Protein AF-A0A7C1E361-F1 (afdb_monomer_lite)

Structure (mmCIF, N/CA/C/O backbone):
data_AF-A0A7C1E361-F1
#
_entry.id   AF-A0A7C1E361-F1
#
loop_
_atom_site.group_PDB
_atom_site.id
_atom_site.type_symbol
_atom_site.label_atom_id
_atom_site.label_alt_id
_atom_site.label_comp_id
_atom_site.label_asym_id
_atom_site.label_entity_id
_atom_site.label_seq_id
_atom_site.pdbx_PDB_ins_code
_atom_site.Cartn_x
_atom_site.Cartn_y
_atom_site.Cartn_z
_atom_site.occupancy
_atom_site.B_iso_or_equiv
_atom_site.auth_seq_id
_atom_site.auth_comp_id
_atom_site.auth_asym_id
_atom_site.auth_atom_id
_atom_site.pdbx_PDB_model_num
ATOM 1 N N . MET A 1 1 ? -6.983 22.266 22.474 1.00 41.94 1 MET A N 1
ATOM 2 C CA . MET A 1 1 ? -7.910 23.422 22.582 1.00 41.94 1 MET A CA 1
ATOM 3 C C . MET A 1 1 ? -8.592 23.800 21.264 1.00 41.94 1 MET A C 1
ATOM 5 O O . MET A 1 1 ? -9.813 23.812 21.250 1.00 41.94 1 MET A O 1
ATOM 9 N N . LYS A 1 2 ? -7.882 24.035 20.145 1.00 38.31 2 LYS A N 1
ATOM 10 C CA . LYS A 1 2 ? -8.517 24.448 18.868 1.00 38.31 2 LYS A CA 1
ATOM 11 C C . LYS A 1 2 ? -9.562 23.457 18.306 1.00 38.31 2 LYS A C 1
ATOM 13 O O . LYS A 1 2 ? -10.585 23.897 17.800 1.00 38.31 2 LYS A O 1
ATOM 18 N N . ARG A 1 3 ? -9.365 22.141 18.468 1.00 41.81 3 ARG A N 1
ATOM 19 C CA . ARG A 1 3 ? -10.311 21.098 18.002 1.00 41.81 3 ARG A CA 1
ATOM 20 C C . ARG A 1 3 ? -11.639 21.060 18.785 1.00 41.81 3 ARG A C 1
ATOM 22 O O . ARG A 1 3 ? -12.682 20.813 18.196 1.00 41.81 3 ARG A O 1
ATOM 29 N N . ILE A 1 4 ? -11.616 21.393 20.080 1.00 49.03 4 ILE A N 1
ATOM 30 C CA . ILE A 1 4 ? -12.815 21.442 20.945 1.00 49.03 4 ILE A CA 1
ATOM 31 C C . ILE A 1 4 ? -13.697 22.646 20.584 1.00 49.03 4 ILE A C 1
ATOM 33 O O . ILE A 1 4 ? -14.920 22.547 20.578 1.00 49.03 4 ILE A O 1
ATOM 37 N N . ILE A 1 5 ? -13.070 23.769 20.222 1.00 49.16 5 ILE A N 1
ATOM 38 C CA . ILE A 1 5 ? -13.773 25.001 19.846 1.00 49.16 5 ILE A CA 1
ATOM 39 C C . ILE A 1 5 ? -14.550 24.808 18.538 1.00 49.16 5 ILE A C 1
ATOM 41 O O . ILE A 1 5 ? -15.694 25.236 18.453 1.00 49.16 5 ILE A O 1
ATOM 45 N N . VAL A 1 6 ? -13.977 24.114 17.547 1.00 58.06 6 VAL A N 1
ATOM 46 C CA . VAL A 1 6 ? -14.657 23.837 16.266 1.00 58.06 6 VAL A CA 1
ATOM 47 C C . VAL A 1 6 ? -15.827 22.864 16.450 1.00 58.06 6 VAL A C 1
ATOM 49 O O . VAL A 1 6 ? -16.907 23.119 15.922 1.00 58.06 6 VAL A O 1
ATOM 52 N N . ALA A 1 7 ? -15.661 21.811 17.259 1.00 47.41 7 ALA A N 1
ATOM 53 C CA . ALA A 1 7 ? -16.743 20.874 17.574 1.00 47.41 7 ALA A CA 1
ATOM 54 C C . ALA A 1 7 ? -17.924 21.567 18.281 1.00 47.41 7 ALA A C 1
ATOM 56 O O . ALA A 1 7 ? -19.076 21.372 17.898 1.00 47.41 7 ALA A O 1
ATOM 57 N N . MET A 1 8 ? -17.652 22.454 19.247 1.00 50.62 8 MET A N 1
ATOM 58 C CA . MET A 1 8 ? -18.701 23.243 19.909 1.00 50.62 8 MET A CA 1
ATOM 59 C C . MET A 1 8 ? -19.407 24.225 18.966 1.00 50.62 8 MET A C 1
ATOM 61 O O . MET A 1 8 ? -20.597 24.481 19.135 1.00 50.62 8 MET A O 1
ATOM 65 N N . LEU A 1 9 ? -18.705 24.759 17.963 1.00 52.28 9 LEU A N 1
ATOM 66 C CA . LEU A 1 9 ? -19.266 25.721 17.010 1.00 52.28 9 LEU A CA 1
ATOM 67 C C . LEU A 1 9 ? -20.215 25.039 16.010 1.00 52.28 9 LEU A C 1
ATOM 69 O O . LEU A 1 9 ? -21.284 25.570 15.722 1.00 52.28 9 LEU A O 1
ATOM 73 N N . ILE A 1 10 ? -19.878 23.826 15.560 1.00 58.69 10 ILE A N 1
ATOM 74 C CA . ILE A 1 10 ? -20.742 23.004 14.695 1.00 58.69 10 ILE A CA 1
ATOM 75 C C . ILE A 1 10 ? -22.001 22.556 15.456 1.00 58.69 10 ILE A C 1
ATOM 77 O O . ILE A 1 10 ? -23.111 22.692 14.941 1.00 58.69 10 ILE A O 1
ATOM 81 N N . ILE A 1 11 ? -21.849 22.117 16.712 1.00 54.06 11 ILE A N 1
ATOM 82 C CA . ILE A 1 11 ? -22.978 21.759 17.589 1.00 54.06 11 ILE A CA 1
ATOM 83 C C . ILE A 1 11 ? -23.867 22.986 17.853 1.00 54.06 11 ILE A C 1
ATOM 85 O O . ILE A 1 11 ? -25.091 22.890 17.790 1.00 54.06 11 ILE A O 1
ATOM 89 N N . GLY A 1 12 ? -23.268 24.160 18.075 1.00 53.09 12 GLY A N 1
ATOM 90 C CA . GLY A 1 12 ? -23.996 25.414 18.271 1.00 53.09 12 GLY A CA 1
ATOM 91 C C . GLY A 1 12 ? -24.853 25.819 17.068 1.00 53.09 12 GLY A C 1
ATOM 92 O O . GLY A 1 12 ? -25.990 26.244 17.250 1.00 53.09 12 GLY A O 1
ATOM 93 N N . ILE A 1 13 ? -24.356 25.637 15.841 1.00 58.44 13 ILE A N 1
ATOM 94 C CA . ILE A 1 13 ? -25.102 25.951 14.609 1.00 58.44 13 ILE A CA 1
ATOM 95 C C . ILE A 1 13 ? -26.240 24.940 14.369 1.00 58.44 13 ILE A C 1
ATOM 97 O O . ILE A 1 13 ? -27.344 25.332 13.975 1.00 58.44 13 ILE A O 1
ATOM 101 N N . ALA A 1 14 ? -26.015 23.656 14.665 1.00 51.62 14 ALA A N 1
ATOM 102 C CA . ALA A 1 14 ? -27.028 22.607 14.532 1.00 51.62 14 ALA A CA 1
ATOM 103 C C . ALA A 1 14 ? -28.196 22.766 15.529 1.00 51.62 14 ALA A C 1
ATOM 105 O O . ALA A 1 14 ? -29.342 22.463 15.200 1.00 51.62 14 ALA A O 1
ATOM 106 N N . LEU A 1 15 ? -27.931 23.297 16.728 1.00 51.28 15 LEU A N 1
ATOM 107 C CA . LEU A 1 15 ? -28.948 23.516 17.765 1.00 51.28 15 LEU A CA 1
ATOM 108 C C . LEU A 1 15 ? -29.886 24.703 17.481 1.00 51.28 15 LEU A C 1
ATOM 110 O O . LEU A 1 15 ? -30.983 24.746 18.032 1.00 51.28 15 LEU A O 1
ATOM 114 N N . ILE A 1 16 ? -29.495 25.652 16.622 1.00 57.06 16 ILE A N 1
ATOM 115 C CA . ILE A 1 16 ? -30.290 26.862 16.327 1.00 57.06 16 ILE A CA 1
ATOM 116 C C . ILE A 1 16 ? -31.350 26.613 15.234 1.00 57.06 16 ILE A C 1
ATOM 118 O O . ILE A 1 16 ? -32.310 27.372 15.120 1.00 57.06 16 ILE A O 1
ATOM 122 N N . SER A 1 17 ? -31.221 25.545 14.439 1.00 51.06 17 SER A N 1
ATOM 123 C CA . SER A 1 17 ? -31.987 25.364 13.194 1.00 51.06 17 SER A CA 1
ATOM 124 C C . SER A 1 17 ? -33.119 24.323 13.240 1.00 51.06 17 SER A C 1
ATOM 126 O O . SER A 1 17 ? -33.899 24.255 12.292 1.00 51.06 17 SER A O 1
ATOM 128 N N . PHE A 1 18 ? -33.295 23.559 14.327 1.00 52.47 18 PHE A N 1
ATOM 129 C CA . PHE A 1 18 ? -34.348 22.535 14.420 1.00 52.47 18 PHE A CA 1
ATOM 130 C C . PHE A 1 18 ? -35.281 22.738 15.633 1.00 52.47 18 PHE A C 1
ATOM 132 O O . PHE A 1 18 ? -34.843 23.008 16.747 1.00 52.47 18 PHE A O 1
ATOM 139 N N . GLY A 1 19 ? -36.595 22.608 15.409 1.00 52.25 19 GLY A N 1
ATOM 140 C CA . GLY A 1 19 ? -37.666 22.886 16.378 1.00 52.25 19 GLY A CA 1
ATOM 141 C C . GLY A 1 19 ? -37.765 21.930 17.584 1.00 52.25 19 GLY A C 1
ATOM 142 O O . GLY A 1 19 ? -37.472 20.738 17.516 1.00 52.25 19 GLY A O 1
ATOM 143 N N . CYS A 1 20 ? -38.250 22.488 18.695 1.00 57.16 20 CYS A N 1
ATOM 144 C CA . CYS A 1 20 ? -37.951 22.167 20.097 1.00 57.16 20 CYS A CA 1
ATOM 145 C C . CYS A 1 20 ? -38.384 20.821 20.731 1.00 57.16 20 CYS A C 1
ATOM 147 O O . CYS A 1 20 ? -38.370 20.748 21.958 1.00 57.16 20 CYS A O 1
ATOM 149 N N . CYS A 1 21 ? -38.742 19.749 20.012 1.00 59.06 21 CYS A N 1
ATOM 150 C CA . CYS A 1 21 ? -39.180 18.507 20.701 1.00 59.06 21 CYS A CA 1
ATOM 151 C C . CYS A 1 21 ? -38.486 17.199 20.287 1.00 59.06 21 CYS A C 1
ATOM 153 O O . CYS A 1 21 ? -38.533 16.251 21.058 1.00 59.06 21 CYS A O 1
ATOM 155 N N . GLY A 1 22 ? -37.790 17.138 19.146 1.00 57.31 22 GLY A N 1
ATOM 156 C CA . GLY A 1 22 ? -37.024 15.944 18.725 1.00 57.31 22 GLY A CA 1
ATOM 157 C C . GLY A 1 22 ? -35.507 16.151 18.651 1.00 57.31 22 GLY A C 1
ATOM 158 O O . GLY A 1 22 ? -34.774 15.262 18.229 1.00 57.31 22 GLY A O 1
ATOM 159 N N . VAL A 1 23 ? -35.038 17.348 19.004 1.00 61.84 23 VAL A N 1
ATOM 160 C CA . VAL A 1 23 ? -33.657 17.798 18.761 1.00 61.84 23 VAL A CA 1
ATOM 161 C C . VAL A 1 23 ? -32.730 17.443 19.907 1.00 61.84 23 VAL A C 1
ATOM 163 O O . VAL A 1 23 ? -31.565 17.168 19.669 1.00 61.84 23 VAL A O 1
ATOM 166 N N . VAL A 1 24 ? -33.237 17.397 21.140 1.00 66.81 24 VAL A N 1
ATOM 167 C CA . VAL A 1 24 ? -32.409 17.093 22.314 1.00 66.81 24 VAL A CA 1
ATOM 168 C C . VAL A 1 24 ? -31.898 15.653 22.270 1.00 66.81 24 VAL A C 1
ATOM 170 O O . VAL A 1 24 ? -30.719 15.432 22.523 1.00 66.81 24 VAL A O 1
ATOM 173 N N . ASP A 1 25 ? -32.744 14.690 21.901 1.00 73.75 25 ASP A N 1
ATOM 174 C CA . ASP A 1 25 ? -32.328 13.286 21.810 1.00 73.75 25 ASP A CA 1
ATOM 175 C C . ASP A 1 25 ? -31.397 13.059 20.613 1.00 73.75 25 ASP A C 1
ATOM 177 O O . ASP A 1 25 ? -30.320 12.497 20.782 1.00 73.75 25 ASP A O 1
ATOM 181 N N . LYS A 1 26 ? -31.707 13.638 19.443 1.00 68.06 26 LYS A N 1
ATOM 182 C CA . LYS A 1 26 ? -30.792 13.616 18.287 1.00 68.06 26 LYS A CA 1
ATOM 183 C C . LYS A 1 26 ? -29.446 14.286 18.576 1.00 68.06 26 LYS A C 1
ATOM 185 O O . LYS A 1 26 ? -28.419 13.811 18.106 1.00 68.06 26 LYS A O 1
ATOM 190 N N . ALA A 1 27 ? -29.432 15.378 19.338 1.00 68.56 27 ALA A N 1
ATOM 191 C CA . ALA A 1 27 ? -28.202 16.058 19.729 1.00 68.56 27 ALA A CA 1
ATOM 192 C C . ALA A 1 27 ? -27.383 15.233 20.732 1.00 68.56 27 ALA A C 1
ATOM 194 O O . ALA A 1 27 ? -26.159 15.260 20.664 1.00 68.56 27 ALA A O 1
ATOM 195 N N . LYS A 1 28 ? -28.030 14.484 21.636 1.00 76.31 28 LYS A N 1
ATOM 196 C CA . LYS A 1 28 ? -27.344 13.543 22.536 1.00 76.31 28 LYS A CA 1
ATOM 197 C C . LYS A 1 28 ? -26.734 12.375 21.772 1.00 76.31 28 LYS A C 1
ATOM 199 O O . LYS A 1 28 ? -25.575 12.056 22.018 1.00 76.31 28 LYS A O 1
ATOM 204 N N . ASP A 1 29 ? -27.484 11.784 20.846 1.00 75.38 29 ASP A N 1
ATOM 205 C CA . ASP A 1 29 ? -26.990 10.694 20.000 1.00 75.38 29 ASP A CA 1
ATOM 206 C C . ASP A 1 29 ? -25.792 11.168 19.168 1.00 75.38 29 ASP A C 1
ATOM 208 O O . ASP A 1 29 ? -24.737 10.543 19.191 1.00 75.38 29 ASP A O 1
ATOM 212 N N . MET A 1 30 ? -25.901 12.345 18.545 1.00 69.44 30 MET A N 1
ATOM 213 C CA . MET A 1 30 ? -24.806 12.956 17.792 1.00 69.44 30 MET A CA 1
ATOM 214 C C . MET A 1 30 ? -23.599 13.298 18.673 1.00 69.44 30 MET A C 1
ATOM 216 O O . MET A 1 30 ? -22.463 13.067 18.273 1.00 69.44 30 MET A O 1
ATOM 220 N N . ALA A 1 31 ? -23.808 13.838 19.877 1.00 73.56 31 ALA A N 1
ATOM 221 C CA . ALA A 1 31 ? -22.712 14.132 20.799 1.00 73.56 31 ALA A CA 1
ATOM 222 C C . ALA A 1 31 ? -21.962 12.856 21.207 1.00 73.56 31 ALA A C 1
ATOM 224 O O . ALA A 1 31 ? -20.734 12.866 21.256 1.00 73.56 31 ALA A O 1
ATOM 225 N N . LYS A 1 32 ? -22.692 11.758 21.439 1.00 80.69 32 LYS A N 1
ATOM 226 C CA . LYS A 1 32 ? -22.114 10.449 21.741 1.00 80.69 32 LYS A CA 1
ATOM 227 C C . LYS A 1 32 ? -21.333 9.886 20.550 1.00 80.69 32 LYS A C 1
ATOM 229 O O . LYS A 1 32 ? -20.203 9.451 20.733 1.00 80.69 32 LYS A O 1
ATOM 234 N N . GLU A 1 33 ? -21.883 9.947 19.338 1.00 72.69 33 GLU A N 1
ATOM 235 C CA . GLU A 1 33 ? -21.179 9.520 18.116 1.00 72.69 33 GLU A CA 1
ATOM 236 C C . GLU A 1 33 ? -19.899 10.337 17.879 1.00 72.69 33 GLU A C 1
ATOM 238 O O . GLU A 1 33 ? -18.852 9.781 17.541 1.00 72.69 33 GLU A O 1
ATOM 243 N N . VAL A 1 34 ? -19.946 11.654 18.101 1.00 73.38 34 VAL A N 1
ATOM 244 C CA . VAL A 1 34 ? -18.772 12.535 18.003 1.00 73.38 34 VAL A CA 1
ATOM 245 C C . VAL A 1 34 ? -17.724 12.184 19.060 1.00 73.38 34 VAL A C 1
ATOM 247 O O . VAL A 1 34 ? -16.536 12.167 18.745 1.00 73.38 34 VAL A O 1
ATOM 250 N N . GLU A 1 35 ? -18.133 11.891 20.296 1.00 79.44 35 GLU A N 1
ATOM 251 C CA . GLU A 1 35 ? -17.229 11.462 21.370 1.00 79.44 35 GLU A CA 1
ATOM 252 C C . GLU A 1 35 ? -16.561 10.118 21.045 1.00 79.44 35 GLU A C 1
ATOM 254 O O . GLU A 1 35 ? -15.339 9.996 21.153 1.00 79.44 35 GLU A O 1
ATOM 259 N N . GLU A 1 36 ? -17.332 9.135 20.574 1.00 80.00 36 GLU A N 1
ATOM 260 C CA . GLU A 1 36 ? -16.826 7.824 20.155 1.00 80.00 36 GLU A CA 1
ATOM 261 C C . GLU A 1 36 ? -15.846 7.951 18.978 1.00 80.00 36 GLU A C 1
ATOM 263 O O . GLU A 1 36 ? -14.754 7.379 19.018 1.00 80.00 36 GLU A O 1
ATOM 268 N N . THR A 1 37 ? -16.183 8.774 17.980 1.00 73.25 37 THR A N 1
ATOM 269 C CA . THR A 1 37 ? -15.319 9.068 16.826 1.00 73.25 37 THR A CA 1
ATOM 270 C C . THR A 1 37 ? -14.029 9.762 17.251 1.00 73.25 37 THR A C 1
ATOM 272 O O . THR A 1 37 ? -12.940 9.362 16.841 1.00 73.25 37 THR A O 1
ATOM 275 N N . ALA A 1 38 ? -14.117 10.787 18.102 1.00 76.94 38 ALA A N 1
ATOM 276 C CA . ALA A 1 38 ? -12.945 11.491 18.613 1.00 76.94 38 ALA A CA 1
ATOM 277 C C . ALA A 1 38 ? -12.044 10.558 19.435 1.00 76.94 38 ALA A C 1
ATOM 279 O O . ALA A 1 38 ? -10.820 10.642 19.330 1.00 76.94 38 ALA A O 1
ATOM 280 N N . GLY A 1 39 ? -12.638 9.647 20.211 1.00 79.94 39 GLY A N 1
ATOM 281 C CA . GLY A 1 39 ? -11.919 8.610 20.944 1.00 79.94 39 GLY A CA 1
ATOM 282 C C . GLY A 1 39 ? -11.207 7.619 20.022 1.00 79.94 39 GLY A C 1
ATOM 283 O O . GLY A 1 39 ? -10.046 7.299 20.268 1.00 79.94 39 GLY A O 1
ATOM 284 N N . ALA A 1 40 ? -11.860 7.168 18.947 1.00 79.31 40 ALA A N 1
ATOM 285 C CA . ALA A 1 40 ? -11.253 6.294 17.941 1.00 79.31 40 ALA A CA 1
ATOM 286 C C . ALA A 1 40 ? -10.077 6.978 17.225 1.00 79.31 40 ALA A C 1
ATOM 288 O O . ALA A 1 40 ? -8.989 6.413 17.162 1.00 79.31 40 ALA A O 1
ATOM 289 N N . ILE A 1 41 ? -10.255 8.229 16.783 1.00 76.00 41 ILE A N 1
ATOM 290 C CA . ILE A 1 41 ? -9.183 9.033 16.172 1.00 76.00 41 ILE A CA 1
ATOM 291 C C . ILE A 1 41 ? -8.024 9.237 17.155 1.00 76.00 41 ILE A C 1
ATOM 293 O O . ILE A 1 41 ? -6.863 9.151 16.763 1.00 76.00 41 ILE A O 1
ATOM 297 N N . GLY A 1 42 ? -8.326 9.508 18.429 1.00 81.94 42 GLY A N 1
ATOM 298 C CA . GLY A 1 42 ? -7.316 9.679 19.472 1.00 81.94 42 GLY A CA 1
ATOM 299 C C . GLY A 1 42 ? -6.477 8.419 19.681 1.00 81.94 42 GLY A C 1
ATOM 300 O O . GLY A 1 42 ? -5.253 8.506 19.662 1.00 81.94 42 GLY A O 1
ATOM 301 N N . ARG A 1 43 ? -7.126 7.252 19.804 1.00 85.50 43 ARG A N 1
ATOM 302 C CA . ARG A 1 43 ? -6.436 5.957 19.923 1.00 85.50 43 ARG A CA 1
ATOM 303 C C . ARG A 1 43 ? -5.605 5.640 18.689 1.00 85.50 43 ARG A C 1
ATOM 305 O O . ARG A 1 43 ? -4.457 5.247 18.829 1.00 85.50 43 ARG A O 1
ATOM 312 N N . PHE A 1 44 ? -6.160 5.851 17.497 1.00 82.56 44 PHE A N 1
ATOM 313 C CA . PHE A 1 44 ? -5.433 5.634 16.252 1.00 82.56 44 PHE A CA 1
ATOM 314 C C . PHE A 1 44 ? -4.170 6.498 16.186 1.00 82.56 44 PHE A C 1
ATOM 316 O O . PHE A 1 44 ? -3.095 5.984 15.903 1.00 82.56 44 PHE A O 1
ATOM 323 N N . ALA A 1 45 ? -4.277 7.794 16.495 1.00 82.50 45 ALA A N 1
ATOM 324 C CA . ALA A 1 45 ? -3.130 8.696 16.495 1.00 82.50 45 ALA A CA 1
ATOM 325 C C . ALA A 1 45 ? -2.053 8.268 17.505 1.00 82.50 45 ALA A C 1
ATOM 327 O O . ALA A 1 45 ? -0.874 8.280 17.166 1.00 82.50 45 ALA A O 1
ATOM 328 N N . GLU A 1 46 ? -2.455 7.856 18.710 1.00 88.69 46 GLU A N 1
ATOM 329 C CA . GLU A 1 46 ? -1.539 7.346 19.735 1.00 88.69 46 GLU A CA 1
ATOM 330 C C . GLU A 1 46 ? -0.856 6.039 19.296 1.00 88.69 46 GLU A C 1
ATOM 332 O O . GLU A 1 46 ? 0.348 5.870 19.486 1.00 88.69 46 GLU A O 1
ATOM 337 N N . ASP A 1 47 ? -1.606 5.118 18.688 1.00 88.06 47 ASP A N 1
ATOM 338 C CA . ASP A 1 47 ? -1.067 3.858 18.177 1.00 88.06 47 ASP A CA 1
ATOM 339 C C . ASP A 1 47 ? -0.081 4.107 17.025 1.00 88.06 47 ASP A C 1
ATOM 341 O O . ASP A 1 47 ? 0.993 3.510 17.014 1.00 88.06 47 ASP A O 1
ATOM 345 N N . VAL A 1 48 ? -0.381 5.038 16.109 1.00 86.50 48 VAL A N 1
ATOM 346 C CA . VAL A 1 48 ? 0.559 5.481 15.063 1.00 86.50 48 VAL A CA 1
ATOM 347 C C . VAL A 1 48 ? 1.838 6.046 15.681 1.00 86.50 48 VAL A C 1
ATOM 349 O O . VAL A 1 48 ? 2.929 5.687 15.249 1.00 86.50 48 VAL A O 1
ATOM 352 N N . GLU A 1 49 ? 1.734 6.892 16.708 1.00 87.94 49 GLU A N 1
ATOM 353 C CA . GLU A 1 49 ? 2.899 7.480 17.385 1.00 87.94 49 GLU A CA 1
ATOM 354 C C . GLU A 1 49 ? 3.813 6.411 18.003 1.00 87.94 49 GLU A C 1
ATOM 356 O O . GLU A 1 49 ? 5.031 6.525 17.922 1.00 87.94 49 GLU A O 1
ATOM 361 N N . LYS A 1 50 ? 3.238 5.339 18.561 1.00 90.12 50 LYS A N 1
ATOM 362 C CA . LYS A 1 50 ? 3.991 4.209 19.137 1.00 90.12 50 LYS A CA 1
ATOM 363 C C . LYS A 1 50 ? 4.647 3.306 18.098 1.00 90.12 50 LYS A C 1
ATOM 365 O O . LYS A 1 50 ? 5.550 2.547 18.442 1.00 90.12 50 LYS A O 1
ATOM 370 N N . LEU A 1 51 ? 4.138 3.304 16.870 1.00 89.12 51 LEU A N 1
ATOM 371 C CA . LEU A 1 51 ? 4.625 2.439 15.795 1.00 89.12 51 LEU A CA 1
ATOM 372 C C . LEU A 1 51 ? 5.788 3.050 15.015 1.00 89.12 51 LEU A C 1
ATOM 374 O O . LEU A 1 51 ? 6.452 2.320 14.273 1.00 89.12 51 LEU A O 1
ATOM 378 N N . LYS A 1 52 ? 6.015 4.352 15.196 1.00 85.44 52 LYS A N 1
ATOM 379 C CA . LYS A 1 52 ? 7.117 5.098 14.602 1.00 85.44 52 LYS A CA 1
ATOM 380 C C . LYS A 1 52 ? 8.437 4.805 15.320 1.00 85.44 52 LYS A C 1
ATOM 382 O O . LYS A 1 52 ? 8.478 4.724 16.547 1.00 85.44 52 LYS A O 1
ATOM 387 N N . GLY A 1 53 ? 9.499 4.639 14.540 1.00 77.19 53 GLY A N 1
ATOM 388 C CA . GLY A 1 53 ? 10.878 4.519 14.994 1.00 77.19 53 GLY A CA 1
ATOM 389 C C . GLY A 1 53 ? 11.440 5.837 15.529 1.00 77.19 53 GLY A C 1
ATOM 390 O O . GLY A 1 53 ? 10.744 6.850 15.624 1.00 77.19 53 GLY A O 1
ATOM 391 N N . GLU A 1 54 ? 12.724 5.827 15.892 1.00 72.25 54 GLU A N 1
ATOM 392 C CA . GLU A 1 54 ? 13.422 6.992 16.465 1.00 72.25 54 GLU A CA 1
ATOM 393 C C . GLU A 1 54 ? 13.480 8.201 15.514 1.00 72.25 54 GLU A C 1
ATOM 395 O O . GLU A 1 54 ? 13.578 9.343 15.961 1.00 72.25 54 GLU A O 1
ATOM 400 N N . ASP A 1 55 ? 13.389 7.953 14.211 1.00 71.81 55 ASP A N 1
ATOM 401 C CA . ASP A 1 55 ? 13.342 8.939 13.132 1.00 71.81 55 ASP A CA 1
ATOM 402 C C . ASP A 1 55 ? 11.917 9.426 12.808 1.00 71.81 55 ASP A C 1
ATOM 404 O O . ASP A 1 55 ? 11.741 10.345 12.009 1.00 71.81 55 ASP A O 1
ATOM 408 N N . GLY A 1 56 ? 10.895 8.866 13.463 1.00 76.12 56 GLY A N 1
ATOM 409 C CA . GLY A 1 56 ? 9.494 9.208 13.234 1.00 76.12 56 GLY A CA 1
ATOM 410 C C . GLY A 1 56 ? 8.832 8.448 12.082 1.00 76.12 56 GLY A C 1
ATOM 411 O O . GLY A 1 56 ? 7.673 8.762 11.770 1.00 76.12 56 GLY A O 1
ATOM 412 N N . ASN A 1 57 ? 9.519 7.454 11.508 1.00 80.81 57 ASN A N 1
ATOM 413 C CA . ASN A 1 57 ? 9.046 6.658 10.377 1.00 80.81 57 ASN A CA 1
ATOM 414 C C . ASN A 1 57 ? 8.507 5.300 10.824 1.00 80.81 57 ASN A C 1
ATOM 416 O O . ASN A 1 57 ? 8.899 4.759 11.856 1.00 80.81 57 ASN A O 1
ATOM 420 N N . PHE A 1 58 ? 7.563 4.752 10.070 1.00 88.69 58 PHE A N 1
ATOM 421 C CA . PHE A 1 58 ? 7.142 3.369 10.246 1.00 88.69 58 PHE A CA 1
ATOM 422 C C . PHE A 1 58 ? 8.052 2.486 9.388 1.00 88.69 58 PHE A C 1
ATOM 424 O O . PHE A 1 58 ? 8.327 2.836 8.256 1.00 88.69 58 PHE A O 1
ATOM 431 N N . GLU A 1 59 ? 8.556 1.384 9.950 1.00 90.75 59 GLU A N 1
ATOM 432 C CA . GLU A 1 59 ? 9.452 0.469 9.227 1.00 90.75 59 GLU A CA 1
ATOM 433 C C . GLU A 1 59 ? 8.737 -0.835 8.850 1.00 90.75 59 GLU A C 1
ATOM 435 O O . GLU A 1 59 ? 8.317 -1.623 9.717 1.00 90.75 59 GLU A O 1
ATOM 440 N N . LEU A 1 60 ? 8.634 -1.128 7.562 1.00 93.25 60 LEU A N 1
ATOM 441 C CA . LEU A 1 60 ? 8.114 -2.396 7.090 1.00 93.25 60 LEU A CA 1
ATOM 442 C C . LEU A 1 60 ? 9.097 -3.530 7.404 1.00 93.25 60 LEU A C 1
ATOM 444 O O . LEU A 1 60 ? 10.294 -3.476 7.142 1.00 93.25 60 LEU A O 1
ATOM 448 N N . ASN A 1 61 ? 8.587 -4.633 7.949 1.00 95.06 61 ASN A N 1
ATOM 449 C CA . ASN A 1 61 ? 9.388 -5.832 8.192 1.00 95.06 61 ASN A CA 1
ATOM 450 C C . ASN A 1 61 ? 8.573 -7.102 7.947 1.00 95.06 61 ASN A C 1
ATOM 452 O O . ASN A 1 61 ? 7.343 -7.074 7.896 1.00 95.06 61 ASN A O 1
ATOM 456 N N . GLN A 1 62 ? 9.263 -8.242 7.831 1.00 97.19 62 GLN A N 1
ATOM 457 C CA . GLN A 1 62 ? 8.631 -9.519 7.478 1.00 97.19 62 GLN A CA 1
ATOM 458 C C . GLN A 1 62 ? 7.489 -9.890 8.437 1.00 97.19 62 GLN A C 1
ATOM 460 O O . GLN A 1 62 ? 6.441 -10.354 7.999 1.00 97.19 62 GLN A O 1
ATOM 465 N N . ARG A 1 63 ? 7.648 -9.621 9.742 1.00 97.25 63 ARG A N 1
ATOM 466 C CA . ARG A 1 63 ? 6.606 -9.892 10.745 1.00 97.25 63 ARG A CA 1
ATOM 467 C C . ARG A 1 63 ? 5.332 -9.092 10.457 1.00 97.25 63 ARG A C 1
ATOM 469 O O . ARG A 1 63 ? 4.241 -9.635 10.612 1.00 97.25 63 ARG A O 1
ATOM 476 N N . ARG A 1 64 ? 5.465 -7.818 10.071 1.00 96.38 64 ARG A N 1
ATOM 477 C CA . ARG A 1 64 ? 4.336 -6.944 9.714 1.00 96.38 64 ARG A CA 1
ATOM 478 C C . ARG A 1 64 ? 3.670 -7.395 8.413 1.00 96.38 64 ARG A C 1
ATOM 480 O O . ARG A 1 64 ? 2.451 -7.495 8.390 1.00 96.38 64 ARG A O 1
ATOM 487 N N . ILE A 1 65 ? 4.442 -7.792 7.400 1.00 97.12 65 ILE A N 1
ATOM 488 C CA . ILE A 1 65 ? 3.903 -8.363 6.152 1.00 97.12 65 ILE A CA 1
ATOM 489 C C . ILE A 1 65 ? 3.126 -9.659 6.405 1.00 97.12 65 ILE A C 1
ATOM 491 O O . ILE A 1 65 ? 1.984 -9.785 5.976 1.00 97.12 65 ILE A O 1
ATOM 495 N N . ASP A 1 66 ? 3.698 -10.617 7.138 1.00 97.88 66 ASP A N 1
ATOM 496 C CA . ASP A 1 66 ? 3.014 -11.886 7.421 1.00 97.88 66 ASP A CA 1
ATOM 497 C C . ASP A 1 66 ? 1.741 -11.677 8.247 1.00 97.88 66 ASP A C 1
ATOM 499 O O . ASP A 1 66 ? 0.745 -12.387 8.081 1.00 97.88 66 ASP A O 1
ATOM 503 N N . LYS A 1 67 ? 1.765 -10.687 9.144 1.00 97.38 67 LYS A N 1
ATOM 504 C CA . LYS A 1 67 ? 0.591 -10.254 9.894 1.00 97.38 67 LYS A CA 1
ATOM 505 C C . LYS A 1 67 ? -0.468 -9.650 8.971 1.00 97.38 67 LYS A C 1
ATOM 507 O O . LYS A 1 67 ? -1.614 -10.079 9.044 1.00 97.38 67 LYS A O 1
ATOM 512 N N . PHE A 1 68 ? -0.078 -8.734 8.089 1.00 96.75 68 PHE A N 1
ATOM 513 C CA . PHE A 1 68 ? -0.958 -8.111 7.105 1.00 96.75 68 PHE A CA 1
ATOM 514 C C . PHE A 1 68 ? -1.620 -9.146 6.194 1.00 96.75 68 PHE A C 1
ATOM 516 O O . PHE A 1 68 ? -2.840 -9.161 6.109 1.00 96.75 68 PHE A O 1
ATOM 523 N N . ILE A 1 69 ? -0.857 -10.081 5.617 1.00 97.12 69 ILE A N 1
ATOM 524 C CA . ILE A 1 69 ? -1.395 -11.160 4.769 1.00 97.12 69 ILE A CA 1
ATOM 525 C C . ILE A 1 69 ? -2.449 -11.982 5.524 1.00 97.12 69 ILE A C 1
ATOM 527 O O . ILE A 1 69 ? -3.501 -12.307 4.983 1.00 97.12 69 ILE A O 1
ATOM 531 N N . ARG A 1 70 ? -2.207 -12.306 6.799 1.00 97.31 70 ARG A N 1
ATOM 532 C CA . ARG A 1 70 ? -3.182 -13.047 7.615 1.00 97.31 70 ARG A CA 1
ATOM 533 C C . ARG A 1 70 ? -4.436 -12.223 7.930 1.00 97.31 70 ARG A C 1
ATOM 535 O O . ARG A 1 70 ? -5.524 -12.782 8.023 1.00 97.31 70 ARG A O 1
ATOM 542 N N . GLU A 1 71 ? -4.275 -10.927 8.165 1.00 97.25 71 GLU A N 1
ATOM 543 C CA . GLU A 1 71 ? -5.333 -10.038 8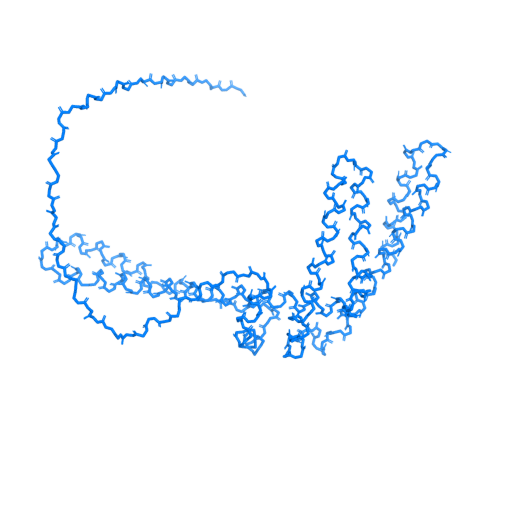.657 1.00 97.25 71 GLU A CA 1
ATOM 544 C C . GLU A 1 71 ? -6.146 -9.386 7.533 1.00 97.25 71 GLU A C 1
ATOM 546 O O . GLU A 1 71 ? -7.285 -8.984 7.760 1.00 97.25 71 GLU A O 1
ATOM 551 N N . PHE A 1 72 ? -5.623 -9.327 6.309 1.00 95.31 72 PHE A N 1
ATOM 552 C CA . PHE A 1 72 ? -6.287 -8.664 5.191 1.00 95.31 72 PHE A CA 1
ATOM 553 C C . PHE A 1 72 ? -7.658 -9.267 4.828 1.00 95.31 72 PHE A C 1
ATOM 555 O O . PHE A 1 72 ? -8.612 -8.497 4.697 1.00 95.31 72 PHE A O 1
ATOM 562 N N . PRO A 1 73 ? -7.845 -10.602 4.778 1.00 94.88 73 PRO A N 1
ATOM 563 C CA . PRO A 1 73 ? -9.172 -11.180 4.551 1.00 94.88 73 PRO A CA 1
ATOM 564 C C . PRO A 1 73 ? -10.178 -10.837 5.662 1.00 94.88 73 PRO A C 1
ATOM 566 O O . PRO A 1 73 ? -11.372 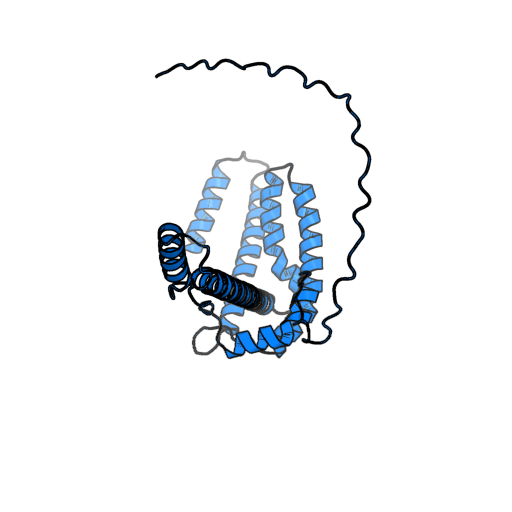-10.686 5.409 1.00 94.88 73 PRO A O 1
ATOM 569 N N . ILE A 1 74 ? -9.703 -10.679 6.905 1.00 95.38 74 ILE A N 1
ATOM 570 C CA . ILE A 1 74 ? -10.541 -10.259 8.040 1.00 95.38 74 ILE A CA 1
ATOM 571 C C . ILE A 1 74 ? -10.987 -8.811 7.833 1.00 95.38 74 ILE A C 1
ATOM 573 O O . ILE A 1 74 ? -12.167 -8.496 7.988 1.00 95.38 74 ILE A O 1
ATOM 577 N N . PHE A 1 75 ? -10.051 -7.940 7.452 1.00 93.06 75 PHE A N 1
ATOM 578 C CA . PHE A 1 75 ? -10.343 -6.555 7.108 1.00 93.06 75 PHE A CA 1
ATOM 579 C C . PHE A 1 75 ? -11.382 -6.462 5.984 1.00 93.06 75 PHE A C 1
ATOM 581 O O . PHE A 1 75 ? -12.381 -5.765 6.159 1.00 93.06 75 PHE A O 1
ATOM 588 N N . GLN A 1 76 ? -11.207 -7.198 4.880 1.00 89.69 76 GLN A N 1
ATOM 589 C CA . GLN A 1 76 ? -12.174 -7.221 3.777 1.00 89.69 76 GLN A CA 1
ATOM 590 C C . GLN A 1 76 ? -13.572 -7.616 4.254 1.00 89.69 76 GLN A C 1
ATOM 592 O O . GLN A 1 76 ? -14.520 -6.876 4.006 1.00 89.69 76 GLN A O 1
ATOM 597 N N . ALA A 1 77 ? -13.700 -8.701 5.023 1.00 90.38 77 ALA A N 1
ATOM 598 C CA . ALA A 1 77 ? -14.993 -9.144 5.543 1.00 90.38 77 ALA A CA 1
ATOM 599 C C . ALA A 1 77 ? -15.678 -8.081 6.427 1.00 90.38 77 ALA A C 1
ATOM 601 O O . ALA A 1 77 ? -16.895 -7.898 6.355 1.00 90.38 77 ALA A O 1
ATOM 602 N N . VAL A 1 78 ? -14.908 -7.352 7.247 1.00 89.06 78 VAL A N 1
ATOM 603 C CA . VAL A 1 78 ? -15.432 -6.243 8.064 1.00 89.06 78 VAL A CA 1
ATOM 604 C C . VAL A 1 78 ? -15.904 -5.085 7.182 1.00 89.06 78 VAL A C 1
ATOM 606 O O . VAL A 1 78 ? -16.992 -4.552 7.408 1.00 89.06 78 VAL A O 1
ATOM 609 N N . ILE A 1 79 ? -15.119 -4.694 6.177 1.00 83.94 79 ILE A N 1
ATOM 610 C CA . ILE A 1 79 ? -15.469 -3.591 5.275 1.00 83.94 79 ILE A CA 1
ATOM 611 C C . ILE A 1 79 ? -16.674 -3.940 4.397 1.00 83.94 79 ILE A C 1
ATOM 613 O O . ILE A 1 79 ? -17.573 -3.112 4.271 1.00 83.94 79 ILE A O 1
ATOM 617 N N . GLU A 1 80 ? -16.747 -5.147 3.840 1.00 84.31 80 GLU A N 1
ATOM 618 C CA . GLU A 1 80 ? -17.881 -5.613 3.030 1.00 84.31 80 GLU A CA 1
ATOM 619 C C . GLU A 1 80 ? -19.184 -5.616 3.833 1.00 84.31 80 GLU A C 1
ATOM 621 O O . GLU A 1 80 ? -20.190 -5.055 3.391 1.00 84.31 80 GLU A O 1
ATOM 626 N N . ALA A 1 81 ? -19.148 -6.141 5.063 1.00 85.38 81 ALA A N 1
ATOM 627 C CA . ALA A 1 81 ? -20.301 -6.116 5.958 1.00 85.38 81 ALA A CA 1
ATOM 628 C C . ALA A 1 81 ? -20.799 -4.682 6.222 1.00 85.38 81 ALA A C 1
ATOM 630 O O . ALA A 1 81 ? -22.004 -4.453 6.327 1.00 85.38 81 ALA A O 1
ATOM 631 N N . LYS A 1 82 ? -19.889 -3.699 6.284 1.00 79.06 82 LYS A N 1
ATOM 632 C CA . LYS A 1 82 ? -20.235 -2.273 6.410 1.00 79.06 82 LYS A CA 1
ATOM 633 C C . LYS A 1 82 ? -20.693 -1.636 5.103 1.00 79.06 82 LYS A C 1
ATOM 635 O O . LYS A 1 82 ? -21.576 -0.780 5.138 1.00 79.06 82 LYS A O 1
ATOM 640 N N . GLY A 1 83 ? -20.134 -2.035 3.964 1.00 71.00 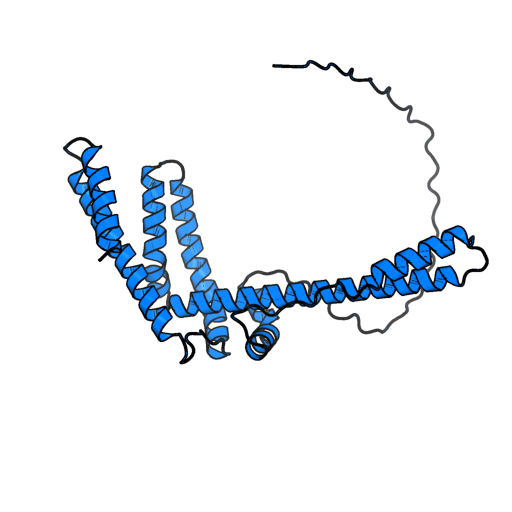83 GLY A N 1
ATOM 641 C CA . GLY A 1 83 ? -20.560 -1.579 2.640 1.00 71.00 83 GLY A CA 1
ATOM 642 C C . GLY A 1 83 ? -22.041 -1.871 2.403 1.00 71.00 83 GLY A C 1
ATOM 643 O O . GLY A 1 83 ? -22.802 -0.973 2.044 1.00 71.00 83 GLY A O 1
ATOM 644 N N . ASP A 1 84 ? -22.476 -3.079 2.760 1.00 68.94 84 ASP A N 1
ATOM 645 C CA . ASP A 1 84 ? -23.879 -3.495 2.717 1.00 68.94 84 ASP A CA 1
ATOM 646 C C . ASP A 1 84 ? -24.801 -2.653 3.613 1.00 68.94 84 ASP A C 1
ATOM 648 O O . ASP A 1 84 ? -25.992 -2.496 3.320 1.00 68.94 84 ASP A O 1
ATOM 652 N N . GLU A 1 85 ? -24.291 -2.133 4.731 1.00 67.50 85 GLU A N 1
ATOM 653 C CA . GLU A 1 85 ? -25.036 -1.230 5.612 1.00 67.50 85 GLU A CA 1
ATOM 654 C C . GLU A 1 85 ? -25.177 0.166 4.989 1.00 67.50 85 GLU A C 1
ATOM 656 O O . GLU A 1 85 ? -26.258 0.757 5.064 1.00 67.50 85 GLU A O 1
ATOM 661 N N . ILE A 1 86 ? -24.117 0.669 4.344 1.00 62.00 86 ILE A N 1
ATOM 662 C CA . ILE A 1 86 ? -24.070 1.989 3.695 1.00 62.00 86 ILE A CA 1
ATOM 663 C C . ILE A 1 86 ? -24.920 2.010 2.417 1.00 62.00 86 ILE A C 1
ATOM 665 O O . ILE A 1 86 ? -25.662 2.966 2.182 1.00 62.00 86 ILE A O 1
ATOM 669 N N . ASP A 1 87 ? -24.891 0.954 1.604 1.00 63.53 87 ASP A N 1
ATOM 670 C CA . ASP A 1 87 ? -25.673 0.891 0.364 1.00 63.53 87 ASP A CA 1
ATOM 671 C C . ASP A 1 87 ? -27.184 0.870 0.626 1.00 63.53 87 ASP A C 1
ATOM 673 O O . ASP A 1 87 ? -27.948 1.549 -0.063 1.00 63.53 87 ASP A O 1
ATOM 677 N N . LYS A 1 88 ? -27.625 0.227 1.714 1.00 62.59 88 LYS A N 1
ATOM 678 C CA . LYS A 1 88 ? -29.020 0.288 2.203 1.00 62.59 88 LYS A CA 1
ATOM 679 C C . LYS A 1 88 ? -29.410 1.673 2.748 1.00 62.59 88 LYS A C 1
ATOM 681 O O . LYS A 1 88 ? -30.567 1.913 3.119 1.00 62.59 88 LYS A O 1
ATOM 686 N N . SER A 1 89 ? -28.447 2.589 2.838 1.00 56.72 89 SER A N 1
ATOM 687 C CA . SER A 1 89 ? -28.566 3.886 3.491 1.00 56.72 89 SER A CA 1
ATOM 688 C C . SER A 1 89 ? -28.572 5.080 2.527 1.00 56.72 89 SER A C 1
ATOM 690 O O . SER A 1 89 ? -28.793 6.199 2.985 1.00 56.72 89 SER A O 1
ATOM 692 N N . LYS A 1 90 ? -28.376 4.872 1.218 1.00 53.41 90 LYS A N 1
ATOM 693 C CA . LYS A 1 90 ? -28.191 5.941 0.215 1.00 53.41 90 LYS A CA 1
ATOM 694 C C . LYS A 1 90 ? -29.411 6.845 -0.046 1.00 53.41 90 LYS A C 1
ATOM 696 O O . LYS A 1 90 ? -29.223 7.974 -0.487 1.00 53.41 90 LYS A O 1
ATOM 701 N N . ASP A 1 91 ? -30.629 6.424 0.296 1.00 59.38 91 ASP A N 1
ATOM 702 C CA . ASP A 1 91 ? -31.859 7.189 -0.008 1.00 59.38 91 ASP A CA 1
ATOM 703 C C . ASP A 1 91 ? -32.245 8.269 1.028 1.00 59.38 91 ASP A C 1
ATOM 705 O O . ASP A 1 91 ? -33.307 8.881 0.918 1.00 59.38 91 ASP A O 1
ATOM 709 N N . ASP A 1 92 ? -31.433 8.513 2.064 1.00 53.22 92 ASP A N 1
ATOM 710 C CA . ASP A 1 92 ? -31.803 9.425 3.155 1.00 53.22 92 ASP A CA 1
ATOM 711 C C . ASP A 1 92 ? -30.588 10.198 3.703 1.00 53.22 92 ASP A C 1
ATOM 713 O O . ASP A 1 92 ? -29.624 9.619 4.204 1.00 53.22 92 ASP A O 1
ATOM 717 N N . PHE A 1 93 ? -30.632 11.532 3.659 1.00 46.03 93 PHE A N 1
ATOM 718 C CA . PHE A 1 93 ? -29.565 12.415 4.160 1.00 46.03 93 PHE A CA 1
ATOM 719 C C . PHE A 1 93 ? -29.273 12.191 5.657 1.00 46.03 93 PHE A C 1
ATOM 721 O O . PHE A 1 93 ? -28.126 12.268 6.096 1.00 46.03 93 PHE A O 1
ATOM 728 N N . SER A 1 94 ? -30.295 11.819 6.440 1.00 54.19 94 SER A N 1
ATOM 729 C CA . SER A 1 94 ? -30.144 11.408 7.842 1.00 54.19 94 SER A CA 1
ATOM 730 C C . SER A 1 94 ? -29.329 10.118 8.001 1.00 54.19 94 SER A C 1
ATOM 732 O O . SER A 1 94 ? -28.768 9.884 9.072 1.00 54.19 94 SER A O 1
ATOM 734 N N . LYS A 1 95 ? -29.280 9.266 6.975 1.00 54.47 95 LYS A N 1
ATOM 735 C CA . LYS A 1 95 ? -28.472 8.044 6.945 1.00 54.47 95 LYS A CA 1
ATOM 736 C C . LYS A 1 95 ? -27.054 8.298 6.419 1.00 54.47 95 LYS A C 1
ATOM 738 O O . LYS A 1 95 ? -26.144 7.584 6.818 1.00 54.47 95 LYS A O 1
ATOM 743 N N . GLY A 1 96 ? -26.832 9.367 5.649 1.00 47.28 96 GLY A N 1
ATOM 744 C CA . GLY A 1 96 ? -25.488 9.836 5.285 1.00 47.28 96 GLY A CA 1
ATOM 745 C C . GLY A 1 96 ? -24.614 10.187 6.499 1.00 47.28 96 GLY A C 1
ATOM 746 O O . GLY A 1 96 ? -23.437 9.847 6.525 1.00 47.28 96 GLY A O 1
ATOM 747 N N . MET A 1 97 ? -25.191 10.767 7.564 1.00 51.19 97 MET A N 1
ATOM 748 C CA . MET A 1 97 ? -24.460 10.943 8.833 1.00 51.19 97 MET A CA 1
ATOM 749 C C . MET A 1 97 ? -24.262 9.639 9.619 1.00 51.19 97 MET A C 1
ATOM 751 O O . MET A 1 97 ? -23.229 9.488 10.263 1.00 51.19 97 MET A O 1
ATOM 755 N N . LYS A 1 98 ? -25.171 8.660 9.504 1.00 55.72 98 LYS A N 1
ATOM 756 C CA . LYS A 1 98 ? -24.930 7.309 10.041 1.00 55.72 98 LYS A CA 1
ATOM 757 C C . LYS A 1 98 ? -23.801 6.585 9.309 1.00 55.72 98 LYS A C 1
ATOM 759 O O . LYS A 1 98 ? -23.080 5.825 9.926 1.00 55.72 98 LYS A O 1
ATOM 764 N N . SER A 1 99 ? -23.599 6.853 8.021 1.00 53.41 99 SER A N 1
ATOM 765 C CA . SER A 1 99 ? -22.445 6.344 7.270 1.00 53.41 99 SER A CA 1
ATOM 766 C C . SER A 1 99 ? -21.114 6.866 7.838 1.00 53.41 99 SER A C 1
ATOM 768 O O . SER A 1 99 ? -20.142 6.115 7.880 1.00 53.41 99 SER A O 1
ATOM 770 N N . LEU A 1 100 ? -21.070 8.103 8.349 1.00 47.69 100 LEU A N 1
ATOM 771 C CA . LEU A 1 100 ? -19.898 8.631 9.059 1.00 47.69 100 LEU A CA 1
ATOM 772 C C . LEU A 1 100 ? -19.685 7.943 10.422 1.00 47.69 100 LEU A C 1
ATOM 774 O O . LEU A 1 100 ? -18.538 7.676 10.777 1.00 47.69 100 LEU A O 1
ATOM 778 N N . SER A 1 101 ? -20.753 7.588 11.151 1.00 57.03 101 SER A N 1
ATOM 779 C CA . SER A 1 101 ? -20.639 6.787 12.385 1.00 57.03 101 SER A CA 1
ATOM 780 C C . SER A 1 101 ? -20.384 5.290 12.129 1.00 57.03 101 SER A C 1
ATOM 782 O O . SER A 1 101 ? -19.782 4.598 12.952 1.00 57.03 101 SER A O 1
ATOM 784 N N . SER A 1 102 ? -20.734 4.769 10.952 1.00 62.44 102 SER A N 1
ATOM 785 C CA . SER A 1 102 ? -20.302 3.443 10.497 1.00 62.44 102 SER A CA 1
ATOM 786 C C . SER A 1 102 ? -18.793 3.407 10.257 1.00 62.44 102 SER A C 1
ATOM 788 O O . SER A 1 102 ? -18.154 2.431 10.638 1.00 62.44 102 SER A O 1
ATOM 790 N N . LEU A 1 103 ? -18.206 4.486 9.720 1.00 57.41 103 LEU A N 1
ATOM 791 C CA . LEU A 1 103 ? -16.752 4.620 9.576 1.00 57.41 103 LEU A CA 1
ATOM 792 C C . LEU A 1 103 ? -16.042 4.758 10.933 1.00 57.41 103 LEU A C 1
ATOM 794 O O . LEU A 1 103 ? -14.972 4.183 11.123 1.00 57.41 103 LEU A O 1
ATOM 798 N N . SER A 1 104 ? -16.639 5.458 11.907 1.00 65.12 104 SER A N 1
ATOM 799 C CA . SER A 1 104 ? -16.041 5.616 13.244 1.00 65.12 104 SER A CA 1
ATOM 800 C C . SER A 1 104 ? -15.970 4.313 14.046 1.00 65.12 104 SER A C 1
ATOM 802 O O . SER A 1 104 ? -15.148 4.198 14.955 1.00 65.12 104 SER A O 1
ATOM 804 N N . ASN A 1 105 ? -16.811 3.328 13.717 1.00 79.31 105 ASN A N 1
ATOM 805 C CA . ASN A 1 105 ? -16.821 2.016 14.364 1.00 79.31 105 ASN A CA 1
ATOM 806 C C . ASN A 1 105 ? -15.880 0.994 13.714 1.00 79.31 105 ASN A C 1
ATOM 808 O O . ASN A 1 105 ? -15.665 -0.062 14.302 1.00 79.31 105 ASN A O 1
ATOM 812 N N . ILE A 1 106 ? -15.261 1.309 12.571 1.00 82.50 106 ILE A N 1
ATOM 813 C CA . ILE A 1 106 ? -14.346 0.383 11.889 1.00 82.50 106 ILE A CA 1
ATOM 814 C C . ILE A 1 106 ? -13.175 -0.015 12.798 1.00 82.50 106 ILE A C 1
ATOM 816 O O . ILE A 1 106 ? -12.889 -1.199 12.902 1.00 82.50 106 ILE A O 1
ATOM 820 N N . ASP A 1 107 ? -12.555 0.915 13.539 1.00 84.75 107 ASP A N 1
ATOM 821 C CA . ASP A 1 107 ? -11.491 0.583 14.517 1.00 84.75 107 ASP A CA 1
ATOM 822 C C . ASP A 1 107 ? -11.951 -0.491 15.515 1.00 84.75 107 ASP A C 1
ATOM 824 O O . ASP A 1 107 ? -11.245 -1.465 15.775 1.00 84.75 107 ASP A O 1
ATOM 828 N N . LYS A 1 108 ? -13.164 -0.337 16.051 1.00 87.81 108 LYS A N 1
ATOM 829 C CA . LYS A 1 108 ? -13.732 -1.274 17.019 1.00 87.81 108 LYS A CA 1
ATOM 830 C C . LYS A 1 108 ? -14.051 -2.621 16.379 1.00 87.81 108 LYS A C 1
ATOM 832 O O . LYS A 1 108 ? -13.763 -3.649 16.986 1.00 87.81 108 LYS A O 1
ATOM 837 N N . ASP A 1 109 ? -14.638 -2.610 15.190 1.00 90.44 109 ASP A N 1
ATOM 838 C CA . ASP A 1 109 ? -15.057 -3.825 14.498 1.00 90.44 109 ASP A CA 1
ATOM 839 C C . ASP A 1 109 ? -13.842 -4.630 14.017 1.00 90.44 109 ASP A C 1
ATOM 841 O O . ASP A 1 109 ? -13.812 -5.845 14.193 1.00 90.44 109 ASP A O 1
ATOM 845 N N . LEU A 1 110 ? -12.786 -3.960 13.542 1.00 91.56 110 LEU A N 1
ATOM 846 C CA . LEU A 1 110 ? -11.506 -4.589 13.208 1.00 91.56 110 LEU A CA 1
ATOM 847 C C . LEU A 1 110 ? -10.856 -5.231 14.439 1.00 91.56 110 LEU A C 1
ATOM 849 O O . LEU A 1 110 ? -10.457 -6.394 14.383 1.00 91.56 110 LEU A O 1
ATOM 853 N N . ARG A 1 111 ? -10.815 -4.526 15.578 1.00 91.50 111 ARG A N 1
ATOM 854 C CA . ARG A 1 111 ? -10.302 -5.097 16.838 1.00 91.50 111 ARG A CA 1
ATOM 855 C C . ARG A 1 111 ? -11.134 -6.283 17.308 1.00 91.50 111 ARG A C 1
ATOM 857 O O . ARG A 1 111 ? -10.577 -7.304 17.695 1.00 91.50 111 ARG A O 1
ATOM 864 N N . ALA A 1 112 ? -12.460 -6.182 17.247 1.00 93.56 112 ALA A N 1
ATOM 865 C CA . ALA A 1 112 ? -13.353 -7.279 17.611 1.00 93.56 112 ALA A CA 1
ATOM 866 C C . ALA A 1 112 ? -13.187 -8.502 16.692 1.00 93.56 112 ALA A C 1
ATOM 868 O O . ALA A 1 112 ? -13.383 -9.631 17.140 1.00 93.56 112 ALA A O 1
ATOM 869 N N . ALA A 1 113 ? -12.798 -8.282 15.435 1.00 94.12 113 ALA A N 1
ATOM 870 C CA . ALA A 1 113 ? -12.516 -9.325 14.457 1.00 94.12 113 ALA A CA 1
ATOM 871 C C . ALA A 1 113 ? -11.093 -9.917 14.563 1.00 94.12 113 ALA A C 1
ATOM 873 O O . ALA A 1 113 ? -10.776 -10.858 13.840 1.00 94.12 113 ALA A O 1
ATOM 874 N N . GLY A 1 114 ? -10.251 -9.417 15.477 1.00 92.94 114 GLY A N 1
ATOM 875 C CA . GLY A 1 114 ? -8.908 -9.948 15.744 1.00 92.94 114 GLY A CA 1
ATOM 876 C C . GLY A 1 114 ? -7.750 -9.123 15.177 1.00 92.94 114 GLY A C 1
ATOM 877 O O . GLY A 1 114 ? -6.603 -9.557 15.259 1.00 92.94 114 GLY A O 1
ATOM 878 N N . ILE A 1 115 ? -8.011 -7.932 14.629 1.00 93.38 115 ILE A N 1
ATOM 879 C CA . ILE A 1 115 ? -6.971 -6.974 14.231 1.00 93.38 115 ILE A CA 1
ATOM 880 C C . ILE A 1 115 ? -6.696 -6.060 15.427 1.00 93.38 115 ILE A C 1
ATOM 882 O O . ILE A 1 115 ? -7.223 -4.954 15.544 1.00 93.38 115 ILE A O 1
ATOM 886 N N . ASP A 1 116 ? -5.872 -6.548 16.354 1.00 89.31 116 ASP A N 1
ATOM 887 C CA . ASP A 1 116 ? -5.647 -5.908 17.660 1.00 89.31 116 ASP A CA 1
ATOM 888 C C . ASP A 1 116 ? -5.031 -4.502 17.566 1.00 89.31 116 ASP A C 1
ATOM 890 O O . ASP A 1 116 ? -5.220 -3.676 18.464 1.00 89.31 116 ASP A O 1
ATOM 894 N N . ASN A 1 117 ? -4.307 -4.218 16.477 1.00 91.06 117 ASN A N 1
ATOM 895 C CA . ASN A 1 117 ? -3.717 -2.912 16.190 1.00 91.06 117 ASN A CA 1
ATOM 896 C C . ASN A 1 117 ? -4.057 -2.468 14.754 1.00 91.06 117 ASN A C 1
ATOM 898 O O . ASN A 1 117 ? -3.256 -2.695 13.841 1.00 91.06 117 ASN A O 1
ATOM 902 N N . PRO A 1 118 ? -5.222 -1.826 14.546 1.00 90.94 118 PRO A N 1
ATOM 903 C CA . PRO A 1 118 ? -5.620 -1.318 13.239 1.00 90.94 118 PRO A CA 1
ATOM 904 C C . PRO A 1 118 ? -4.639 -0.294 12.664 1.00 90.94 118 PRO A C 1
ATOM 906 O O . PRO A 1 118 ? -4.449 -0.268 11.456 1.00 90.94 118 PRO A O 1
ATOM 909 N N . ALA A 1 119 ? -3.969 0.515 13.494 1.00 91.06 119 ALA A N 1
ATOM 910 C CA . ALA A 1 119 ? -2.974 1.474 13.010 1.00 91.06 119 ALA A CA 1
ATOM 911 C C . ALA A 1 119 ? -1.786 0.784 12.324 1.00 91.06 119 ALA A C 1
ATOM 913 O O . ALA A 1 119 ? -1.405 1.187 11.229 1.00 91.06 119 ALA A O 1
ATOM 914 N N . GLU A 1 120 ? -1.248 -0.290 12.918 1.00 94.12 120 GLU A N 1
ATOM 915 C CA . GLU A 1 120 ? -0.189 -1.093 12.282 1.00 94.12 120 GLU A CA 1
ATOM 916 C C . GLU A 1 120 ? -0.684 -1.713 10.976 1.00 94.12 120 GLU A C 1
ATOM 918 O O . GLU A 1 120 ? 0.044 -1.695 9.987 1.00 94.12 120 GLU A O 1
ATOM 923 N N . PHE A 1 121 ? -1.923 -2.213 10.952 1.00 93.62 121 PHE A N 1
ATOM 924 C CA . PHE A 1 121 ? -2.519 -2.775 9.743 1.00 93.62 121 PHE A CA 1
ATOM 925 C C . PHE A 1 121 ? -2.619 -1.732 8.621 1.00 93.62 121 PHE A C 1
ATOM 927 O O . PHE A 1 121 ? -2.153 -1.986 7.514 1.00 93.62 121 PHE A O 1
ATOM 934 N N . TYR A 1 122 ? -3.164 -0.544 8.906 1.00 89.44 122 TYR A N 1
ATOM 935 C CA . TYR A 1 122 ? -3.324 0.522 7.915 1.00 89.44 122 TYR A CA 1
ATOM 936 C C . TYR A 1 122 ? -1.988 1.066 7.402 1.00 89.44 122 TYR A C 1
ATOM 938 O O . TYR A 1 122 ? -1.857 1.270 6.200 1.00 89.44 122 TYR A O 1
ATOM 946 N N . LEU A 1 123 ? -0.996 1.274 8.274 1.00 90.19 123 LEU A N 1
ATOM 947 C CA . LEU A 1 123 ? 0.343 1.702 7.850 1.00 90.19 123 LEU A CA 1
ATOM 948 C C . LEU A 1 123 ? 1.012 0.635 6.974 1.00 90.19 123 LEU A C 1
ATOM 950 O O . LEU A 1 123 ? 1.464 0.949 5.878 1.00 90.19 123 LEU A O 1
ATOM 954 N N . THR A 1 124 ? 0.948 -0.637 7.388 1.00 93.88 124 THR A N 1
ATOM 955 C CA . THR A 1 124 ? 1.450 -1.756 6.571 1.00 93.88 124 THR A CA 1
ATOM 956 C C . THR A 1 124 ? 0.767 -1.799 5.204 1.00 93.88 124 THR A C 1
ATOM 958 O O . THR A 1 124 ? 1.431 -1.992 4.193 1.00 93.88 124 THR A O 1
ATOM 961 N N . MET A 1 125 ? -0.553 -1.600 5.155 1.00 91.94 125 MET A N 1
ATOM 962 C CA . MET A 1 125 ? -1.317 -1.583 3.907 1.00 91.94 125 MET A CA 1
ATOM 963 C C . MET A 1 125 ? -0.871 -0.452 2.974 1.00 91.94 125 MET A C 1
ATOM 965 O O . MET A 1 125 ? -0.762 -0.679 1.771 1.00 91.94 125 MET A O 1
ATOM 969 N N . ILE A 1 126 ? -0.621 0.748 3.511 1.00 86.88 126 ILE A N 1
ATOM 970 C CA . ILE A 1 126 ? -0.149 1.910 2.742 1.00 86.88 126 ILE A CA 1
ATOM 971 C C . ILE A 1 126 ? 1.215 1.609 2.116 1.00 86.88 126 ILE A C 1
ATOM 973 O O . ILE A 1 126 ? 1.365 1.756 0.906 1.00 86.88 126 ILE A O 1
ATOM 977 N N . GLU A 1 127 ? 2.170 1.130 2.909 1.00 90.25 127 GLU A N 1
ATOM 978 C CA . GLU A 1 127 ? 3.530 0.821 2.453 1.00 90.25 127 GLU A CA 1
ATOM 979 C C . GLU A 1 127 ? 3.575 -0.337 1.460 1.00 90.25 127 GLU A C 1
ATOM 981 O O . GLU A 1 127 ? 4.198 -0.225 0.406 1.00 90.25 127 GLU A O 1
ATOM 986 N N . VAL A 1 128 ? 2.851 -1.425 1.740 1.00 91.94 128 VAL A N 1
ATOM 987 C CA . VAL A 1 128 ? 2.693 -2.540 0.799 1.00 91.94 128 VAL A CA 1
ATOM 988 C C . VAL A 1 128 ? 2.125 -2.036 -0.524 1.00 91.94 128 VAL A C 1
ATOM 990 O O . VAL A 1 128 ? 2.674 -2.349 -1.576 1.00 91.94 128 VAL A O 1
ATOM 993 N N . SER A 1 129 ? 1.055 -1.235 -0.487 1.00 86.12 129 SER A N 1
ATOM 994 C CA . SER A 1 129 ? 0.426 -0.721 -1.708 1.00 86.12 129 SER A CA 1
ATOM 995 C C . SER A 1 129 ? 1.386 0.178 -2.484 1.00 86.12 129 SER A C 1
ATOM 997 O O . SER A 1 129 ? 1.550 -0.007 -3.685 1.00 86.12 129 SER A O 1
ATOM 999 N N . ALA A 1 130 ? 2.058 1.113 -1.805 1.00 85.50 130 ALA A N 1
ATOM 1000 C CA . ALA A 1 130 ? 3.031 2.012 -2.419 1.00 85.50 130 ALA A CA 1
ATOM 1001 C C . ALA A 1 130 ? 4.187 1.241 -3.074 1.00 85.50 130 ALA A C 1
ATOM 1003 O O . ALA A 1 130 ? 4.518 1.504 -4.229 1.00 85.50 130 ALA A O 1
ATOM 1004 N N . GLY A 1 131 ? 4.753 0.245 -2.387 1.00 88.12 131 GLY A N 1
ATOM 1005 C CA . GLY A 1 131 ? 5.825 -0.571 -2.949 1.00 88.12 131 GLY A CA 1
ATOM 1006 C C . GLY A 1 131 ? 5.359 -1.467 -4.096 1.00 88.12 131 GLY A C 1
ATOM 1007 O O . GLY A 1 131 ? 6.083 -1.620 -5.074 1.00 88.12 131 GLY A O 1
ATOM 1008 N N . MET A 1 132 ? 4.142 -2.014 -4.046 1.00 87.56 132 MET A N 1
ATOM 1009 C CA . MET A 1 132 ? 3.595 -2.780 -5.171 1.00 87.56 132 MET A CA 1
ATOM 1010 C C . MET A 1 132 ? 3.324 -1.899 -6.396 1.00 87.56 132 MET A C 1
ATOM 1012 O O . MET A 1 132 ? 3.647 -2.313 -7.507 1.00 87.56 132 MET A O 1
ATOM 1016 N N . PHE A 1 133 ? 2.809 -0.677 -6.212 1.00 83.94 133 PHE A N 1
ATOM 1017 C CA . PHE A 1 133 ? 2.679 0.298 -7.302 1.00 83.94 133 PHE A CA 1
ATOM 1018 C C . PHE A 1 133 ? 4.037 0.682 -7.889 1.00 83.94 133 PHE A C 1
ATOM 1020 O O . PHE A 1 133 ? 4.171 0.728 -9.109 1.00 83.94 133 PHE A O 1
ATOM 1027 N N . TYR A 1 134 ? 5.044 0.906 -7.039 1.00 85.44 134 TYR A N 1
ATOM 1028 C CA . TYR A 1 134 ? 6.410 1.174 -7.482 1.00 85.44 134 TYR A CA 1
ATOM 1029 C C . TYR A 1 134 ? 6.957 0.029 -8.341 1.00 85.44 134 TYR A C 1
ATOM 1031 O O . TYR A 1 134 ? 7.430 0.275 -9.444 1.00 85.44 134 TYR A O 1
ATOM 1039 N N . LEU A 1 135 ? 6.833 -1.222 -7.886 1.00 85.50 135 LEU A N 1
ATOM 1040 C CA . LEU A 1 135 ? 7.309 -2.392 -8.631 1.00 85.50 135 LEU A CA 1
ATOM 1041 C C . LEU A 1 135 ? 6.576 -2.576 -9.967 1.00 85.50 135 LEU A C 1
ATOM 1043 O O . LEU A 1 135 ? 7.202 -2.897 -10.979 1.00 85.50 135 LEU A O 1
ATOM 1047 N N . ALA A 1 136 ? 5.259 -2.354 -9.990 1.00 82.31 136 ALA A N 1
ATOM 1048 C CA . ALA A 1 136 ? 4.478 -2.404 -11.223 1.00 82.31 136 ALA A CA 1
ATOM 1049 C C . ALA A 1 136 ? 4.932 -1.323 -12.218 1.00 82.31 136 ALA A C 1
ATOM 1051 O O . ALA A 1 136 ? 5.100 -1.605 -13.404 1.00 82.31 136 ALA A O 1
ATOM 1052 N N . PHE A 1 137 ? 5.185 -0.106 -11.730 1.00 80.44 137 PHE A N 1
ATOM 1053 C CA . PHE A 1 137 ? 5.687 0.995 -12.545 1.00 80.44 137 PHE A CA 1
ATOM 1054 C C . PHE A 1 137 ? 7.117 0.741 -13.044 1.00 80.44 137 PHE A C 1
ATOM 1056 O O . PHE A 1 137 ? 7.390 0.924 -14.225 1.00 80.44 137 PHE A O 1
ATOM 1063 N N . GLU A 1 138 ? 8.013 0.247 -12.184 1.00 81.06 138 GLU A N 1
ATOM 1064 C CA . GLU A 1 138 ? 9.380 -0.158 -12.541 1.00 81.06 138 GLU A CA 1
ATOM 1065 C C . GLU A 1 138 ? 9.368 -1.204 -13.668 1.00 81.06 138 GLU A C 1
ATOM 1067 O O . GLU A 1 138 ? 10.075 -1.050 -14.664 1.00 81.06 138 GLU A O 1
ATOM 1072 N N . THR A 1 139 ? 8.503 -2.218 -13.560 1.00 80.06 139 THR A N 1
ATOM 1073 C CA . THR A 1 139 ? 8.340 -3.260 -14.589 1.00 80.06 139 THR A CA 1
ATOM 1074 C C . THR A 1 139 ? 7.834 -2.671 -15.906 1.00 80.06 139 THR A C 1
ATOM 1076 O O . THR A 1 139 ? 8.424 -2.915 -16.957 1.00 80.06 139 THR A O 1
ATOM 1079 N N . GLN A 1 140 ? 6.799 -1.828 -15.859 1.00 77.06 140 GLN A N 1
ATOM 1080 C CA . GLN A 1 140 ? 6.247 -1.181 -17.051 1.00 77.06 140 GLN A CA 1
ATOM 1081 C C . GLN A 1 140 ? 7.274 -0.276 -17.747 1.00 77.06 140 GLN A C 1
ATOM 1083 O O . GLN A 1 140 ? 7.361 -0.254 -18.975 1.00 77.06 140 GLN A O 1
ATOM 1088 N N . MET A 1 141 ? 8.073 0.458 -16.973 1.00 76.75 141 MET A N 1
ATOM 1089 C CA . MET A 1 141 ? 9.132 1.314 -17.502 1.00 76.75 141 MET A CA 1
ATOM 1090 C C . MET A 1 141 ? 10.268 0.492 -18.109 1.00 76.75 141 MET A C 1
ATOM 1092 O O . MET A 1 141 ? 10.782 0.858 -19.165 1.00 76.75 141 MET A O 1
ATOM 1096 N N . ALA A 1 142 ? 10.638 -0.638 -17.504 1.00 80.25 142 ALA A N 1
ATOM 1097 C CA . ALA A 1 142 ? 11.630 -1.549 -18.069 1.00 80.25 142 ALA A CA 1
ATOM 1098 C C . ALA A 1 142 ? 11.159 -2.150 -19.406 1.00 80.25 142 ALA A C 1
ATOM 1100 O O . ALA A 1 142 ? 11.920 -2.164 -20.376 1.00 80.25 142 ALA A O 1
ATOM 1101 N N . GLU A 1 143 ? 9.898 -2.579 -19.494 1.00 81.06 143 GLU A N 1
ATOM 1102 C CA . GLU A 1 143 ? 9.295 -3.069 -20.739 1.00 81.06 143 GLU A CA 1
ATOM 1103 C C . GLU A 1 143 ? 9.217 -1.976 -21.811 1.00 81.06 143 GLU A C 1
ATOM 1105 O O . GLU A 1 143 ? 9.565 -2.221 -22.967 1.00 81.06 143 GLU A O 1
ATOM 1110 N N . ALA A 1 144 ? 8.835 -0.753 -21.435 1.00 78.56 144 ALA A N 1
ATOM 1111 C CA . ALA A 1 144 ? 8.829 0.390 -22.342 1.00 78.56 144 ALA A CA 1
ATOM 1112 C C . ALA A 1 144 ? 10.241 0.699 -22.870 1.00 78.56 144 ALA A C 1
ATOM 1114 O O . ALA A 1 144 ? 10.423 0.839 -24.080 1.00 78.56 144 ALA A O 1
ATOM 1115 N N . LYS A 1 145 ? 11.255 0.719 -21.990 1.00 80.31 145 LYS A N 1
ATOM 1116 C CA . LYS A 1 145 ? 12.669 0.892 -22.370 1.00 80.31 145 LYS A CA 1
ATOM 1117 C C . LYS A 1 145 ? 13.124 -0.212 -23.329 1.00 80.31 145 LYS A C 1
ATOM 1119 O O . LYS A 1 145 ? 13.775 0.084 -24.332 1.00 80.31 145 LYS A O 1
ATOM 1124 N N . LYS A 1 146 ? 12.749 -1.469 -23.070 1.00 82.81 146 LYS A N 1
ATOM 1125 C CA . LYS A 1 146 ? 13.053 -2.604 -23.954 1.00 82.81 146 LYS A CA 1
ATOM 1126 C C . LYS A 1 146 ? 12.401 -2.436 -25.330 1.00 82.81 146 LYS A C 1
ATOM 1128 O O . LYS A 1 146 ? 13.104 -2.498 -26.336 1.00 82.81 146 LYS A O 1
ATOM 1133 N N . GLY A 1 147 ? 11.102 -2.141 -25.385 1.00 80.94 147 GLY A N 1
ATOM 1134 C CA . GLY A 1 147 ? 10.379 -1.929 -26.643 1.00 80.94 147 GLY A CA 1
ATOM 1135 C C . GLY A 1 147 ? 10.923 -0.750 -27.457 1.00 80.94 147 GLY A C 1
ATOM 1136 O O . GLY A 1 147 ? 11.068 -0.848 -28.676 1.00 80.94 147 GLY A O 1
ATOM 1137 N N . MET A 1 148 ? 11.303 0.346 -26.793 1.00 83.12 148 MET A N 1
ATOM 1138 C CA . MET A 1 148 ? 11.967 1.480 -27.445 1.00 83.12 148 MET A CA 1
ATOM 1139 C C . MET A 1 148 ? 13.343 1.091 -27.994 1.00 83.12 148 MET A C 1
ATOM 1141 O O . MET A 1 148 ? 13.675 1.459 -29.120 1.00 83.12 148 MET A O 1
ATOM 1145 N N . SER A 1 149 ? 14.124 0.305 -27.248 1.00 83.31 149 SER A N 1
ATOM 1146 C CA . SER A 1 149 ? 15.428 -0.191 -27.704 1.00 83.31 149 SER A CA 1
ATOM 1147 C C . SER A 1 149 ? 15.303 -1.065 -28.958 1.00 83.31 149 SER A C 1
ATOM 1149 O O . SER A 1 149 ? 16.000 -0.834 -29.948 1.00 83.31 149 SER A O 1
ATOM 1151 N N . GLU A 1 150 ? 14.353 -2.002 -28.966 1.00 86.31 150 GLU A N 1
ATOM 1152 C CA . GLU A 1 150 ? 14.054 -2.855 -30.122 1.00 86.31 150 GLU A CA 1
ATOM 1153 C C . GLU A 1 150 ? 13.604 -2.026 -31.337 1.00 86.31 150 GLU A C 1
ATOM 1155 O O . GLU A 1 150 ? 14.061 -2.249 -32.462 1.00 86.31 150 GLU A O 1
ATOM 1160 N N . GLN A 1 151 ? 12.759 -1.014 -31.121 1.00 84.25 151 GLN A N 1
ATOM 1161 C CA . GLN A 1 151 ? 12.318 -0.109 -32.179 1.00 84.25 151 GLN A CA 1
ATOM 1162 C C . GLN A 1 151 ? 13.482 0.708 -32.760 1.00 84.25 151 GLN A C 1
ATOM 1164 O O . GLN A 1 151 ? 13.591 0.840 -33.983 1.00 84.25 151 GLN A O 1
ATOM 1169 N N . VAL A 1 152 ? 14.387 1.201 -31.910 1.00 86.88 152 VAL A N 1
ATOM 1170 C CA . VAL A 1 152 ? 15.611 1.892 -32.337 1.00 86.88 152 VAL A CA 1
ATOM 1171 C C . VAL A 1 152 ? 16.509 0.960 -33.156 1.00 86.88 152 VAL A C 1
ATOM 1173 O O . VAL A 1 152 ? 17.048 1.384 -34.180 1.00 86.88 152 VAL A O 1
ATOM 1176 N N . GLU A 1 153 ? 16.660 -0.311 -32.775 1.00 87.81 153 GLU A N 1
ATOM 1177 C CA . GLU A 1 153 ? 17.421 -1.278 -33.575 1.00 87.81 153 GLU A CA 1
ATOM 1178 C C . GLU A 1 153 ? 16.797 -1.538 -34.951 1.00 87.81 153 GLU A C 1
ATOM 1180 O O . GLU A 1 153 ? 17.518 -1.612 -35.950 1.00 87.81 153 GLU A O 1
ATOM 1185 N N . ILE A 1 154 ? 15.468 -1.649 -35.035 1.00 87.38 154 ILE A N 1
ATOM 1186 C CA . ILE A 1 154 ? 14.758 -1.812 -36.311 1.00 87.38 154 ILE A CA 1
ATOM 1187 C C . ILE A 1 154 ? 14.991 -0.593 -37.212 1.00 87.38 154 ILE A C 1
ATOM 1189 O O . ILE A 1 154 ? 15.327 -0.756 -38.387 1.00 87.38 154 ILE A O 1
ATOM 1193 N N . MET A 1 155 ? 14.877 0.622 -36.667 1.00 87.94 155 MET A N 1
ATOM 1194 C CA . MET A 1 155 ? 15.140 1.855 -37.417 1.00 87.94 155 MET A CA 1
ATOM 1195 C C . MET A 1 155 ? 16.601 1.935 -37.883 1.00 87.94 155 MET A C 1
ATOM 1197 O O . MET A 1 155 ? 16.858 2.315 -39.024 1.00 87.94 155 MET A O 1
ATOM 1201 N N . LYS A 1 156 ? 17.565 1.509 -37.054 1.00 88.31 156 LYS A N 1
ATOM 1202 C CA .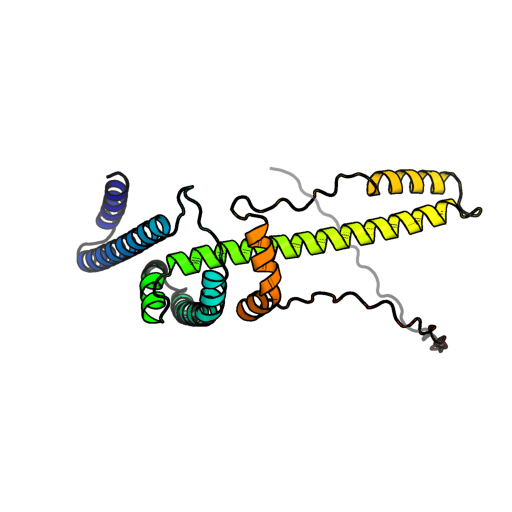 LYS A 1 156 ? 18.982 1.426 -37.448 1.00 88.31 156 LYS A CA 1
ATOM 1203 C C . LYS A 1 156 ? 19.194 0.463 -38.618 1.00 88.31 156 LYS A C 1
ATOM 1205 O O . LYS A 1 156 ? 19.863 0.831 -39.575 1.00 88.31 156 LYS A O 1
ATOM 1210 N N . LYS A 1 157 ? 18.564 -0.717 -38.604 1.00 90.38 157 LYS A N 1
ATOM 1211 C CA . LYS A 1 157 ? 18.633 -1.673 -39.728 1.00 90.38 157 LYS A CA 1
ATOM 1212 C C . LYS A 1 157 ? 18.038 -1.101 -41.021 1.00 90.38 157 LYS A C 1
ATOM 1214 O O . LYS A 1 157 ? 18.552 -1.380 -42.098 1.00 90.38 157 LYS A O 1
ATOM 1219 N N . GLN A 1 158 ? 16.987 -0.281 -40.933 1.00 86.56 158 GLN A N 1
ATOM 1220 C CA . GLN A 1 158 ? 16.411 0.408 -42.096 1.00 86.56 158 GLN A CA 1
ATOM 1221 C C . GLN A 1 158 ? 17.357 1.470 -42.678 1.00 86.56 158 GLN A C 1
ATOM 1223 O O . GLN A 1 158 ? 17.402 1.650 -43.893 1.00 86.56 158 GLN A O 1
ATOM 1228 N N . LEU A 1 159 ? 18.170 2.140 -41.854 1.00 89.38 159 LEU A N 1
ATOM 1229 C CA . LEU A 1 159 ? 19.179 3.086 -42.352 1.00 89.38 159 LEU A CA 1
ATOM 1230 C 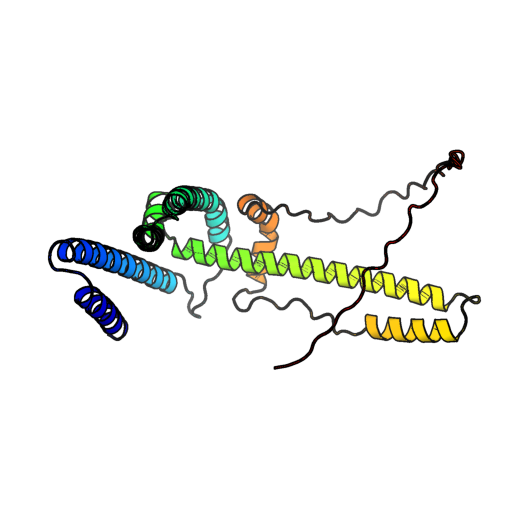C . LEU A 1 159 ? 20.234 2.418 -43.248 1.00 89.38 159 LEU A C 1
ATOM 1232 O O . LEU A 1 159 ? 20.732 3.056 -44.185 1.00 89.38 159 LEU A O 1
ATOM 1236 N N . ASP A 1 160 ? 20.533 1.143 -42.997 1.00 90.00 160 ASP A N 1
ATOM 1237 C CA . ASP A 1 160 ? 21.491 0.353 -43.773 1.00 90.00 160 ASP A CA 1
ATOM 1238 C C . ASP A 1 160 ? 20.916 -0.154 -45.110 1.00 90.00 160 ASP A C 1
ATOM 1240 O O . ASP A 1 160 ? 21.676 -0.587 -45.979 1.00 90.00 160 ASP A O 1
ATOM 1244 N N . ASP A 1 161 ? 19.597 -0.062 -45.328 1.00 90.19 161 ASP A N 1
ATOM 1245 C CA . ASP A 1 161 ? 18.966 -0.483 -46.581 1.00 90.19 161 ASP A CA 1
ATOM 1246 C C . ASP A 1 161 ? 19.311 0.506 -47.718 1.00 90.19 161 ASP A C 1
ATOM 1248 O O . ASP A 1 161 ? 18.979 1.699 -47.643 1.00 90.19 161 ASP A O 1
ATOM 1252 N N . PRO A 1 162 ? 19.981 0.061 -48.799 1.00 87.19 162 PRO A N 1
ATOM 1253 C CA . PRO A 1 162 ? 20.323 0.925 -49.927 1.00 87.19 162 PRO A CA 1
ATOM 1254 C C . PRO A 1 162 ? 19.104 1.392 -50.740 1.00 87.19 162 PRO A C 1
ATOM 1256 O O . PRO A 1 162 ? 19.245 2.303 -51.552 1.00 87.19 162 PRO A O 1
ATOM 1259 N N . ASN A 1 163 ? 17.924 0.792 -50.548 1.00 92.25 163 ASN A N 1
ATOM 1260 C CA . ASN A 1 163 ? 16.701 1.126 -51.282 1.00 92.25 163 ASN A CA 1
ATOM 1261 C C . ASN A 1 163 ? 15.882 2.252 -50.633 1.00 92.25 163 ASN A C 1
ATOM 1263 O O . ASN A 1 163 ? 14.945 2.754 -51.257 1.00 92.25 163 ASN A O 1
ATOM 1267 N N . ILE A 1 164 ? 16.214 2.658 -49.404 1.00 89.12 164 ILE A N 1
ATOM 1268 C CA . ILE A 1 164 ? 15.519 3.750 -48.716 1.00 89.12 164 ILE A CA 1
ATOM 1269 C C . ILE A 1 164 ? 16.090 5.107 -49.171 1.00 89.12 164 ILE A C 1
ATOM 1271 O O . ILE A 1 164 ? 17.307 5.301 -49.127 1.00 89.12 164 ILE A O 1
ATOM 1275 N N . PRO A 1 165 ? 15.245 6.070 -49.596 1.00 92.56 165 PRO A N 1
ATOM 1276 C CA . PRO A 1 165 ? 15.685 7.416 -49.964 1.00 92.56 165 PRO A CA 1
ATOM 1277 C C . PRO A 1 165 ? 16.361 8.165 -48.809 1.00 92.56 165 PRO A C 1
ATOM 1279 O O . PRO A 1 165 ? 15.929 8.060 -47.663 1.00 92.56 165 PRO A O 1
ATOM 1282 N N . GLU A 1 166 ? 17.357 9.003 -49.109 1.00 91.19 166 GLU A N 1
ATOM 1283 C CA . GLU A 1 166 ? 18.100 9.754 -48.079 1.00 91.19 166 GLU A CA 1
ATOM 1284 C C . GLU A 1 166 ? 17.215 10.661 -47.212 1.00 91.19 166 GLU A C 1
ATOM 1286 O O . GLU A 1 166 ? 17.440 10.741 -46.011 1.00 91.19 166 GLU A O 1
ATOM 1291 N N . GLU A 1 167 ? 16.163 11.264 -47.773 1.00 89.38 167 GLU A N 1
ATOM 1292 C CA . GLU A 1 167 ? 15.195 12.070 -47.009 1.00 89.38 167 GLU A CA 1
ATOM 1293 C C . GLU A 1 167 ? 14.460 11.229 -45.946 1.00 89.38 167 GLU A C 1
ATOM 1295 O O . GLU A 1 167 ? 14.222 11.682 -44.830 1.00 89.38 167 GLU A O 1
ATOM 1300 N N . GLN A 1 168 ? 14.162 9.959 -46.248 1.00 86.38 168 GLN A N 1
ATOM 1301 C CA . GLN A 1 168 ? 13.579 9.032 -45.272 1.00 86.38 168 GLN A CA 1
ATOM 1302 C C . GLN A 1 168 ? 14.610 8.563 -44.244 1.00 86.38 168 GLN A C 1
ATOM 1304 O O . GLN A 1 168 ? 14.271 8.389 -43.075 1.00 86.38 168 GLN A O 1
ATOM 1309 N N . LYS A 1 169 ? 15.876 8.404 -44.645 1.00 89.00 169 LYS A N 1
ATOM 1310 C CA . LYS A 1 169 ? 16.968 8.102 -43.711 1.00 89.00 169 LYS A CA 1
ATOM 1311 C C . LYS A 1 169 ? 17.224 9.249 -42.741 1.00 89.00 169 LYS A C 1
ATOM 1313 O O . LYS A 1 169 ? 17.523 8.998 -41.581 1.00 89.00 169 LYS A O 1
ATOM 1318 N N . GLU A 1 170 ? 17.103 10.494 -43.185 1.00 89.94 170 GLU A N 1
ATOM 1319 C CA . GLU A 1 170 ? 17.227 11.671 -42.323 1.00 89.94 170 GLU A CA 1
ATOM 1320 C C . GLU A 1 170 ? 16.114 11.704 -41.267 1.00 89.94 170 GLU A C 1
ATOM 1322 O O . GLU A 1 170 ? 16.423 11.754 -40.079 1.00 89.94 170 GLU A O 1
ATOM 1327 N N . MET A 1 171 ? 14.853 11.491 -41.668 1.00 87.75 171 MET A N 1
ATOM 1328 C CA . MET A 1 171 ? 13.731 11.358 -40.725 1.00 87.75 171 MET A CA 1
ATOM 1329 C C . MET A 1 171 ? 13.920 10.207 -39.720 1.00 87.75 171 MET A C 1
ATOM 1331 O O . MET A 1 171 ? 13.592 10.350 -38.545 1.00 87.75 171 MET A O 1
ATOM 1335 N N . LEU A 1 172 ? 14.465 9.064 -40.154 1.00 87.94 172 LEU A N 1
ATOM 1336 C CA . LEU A 1 172 ? 14.762 7.935 -39.263 1.00 87.94 172 LEU A CA 1
ATOM 1337 C C . LEU A 1 172 ? 15.877 8.261 -38.257 1.00 87.94 172 LEU A C 1
ATOM 1339 O O . LEU A 1 172 ? 15.792 7.836 -37.107 1.00 87.94 172 LEU A O 1
ATOM 1343 N N . ARG A 1 173 ? 16.909 9.018 -38.655 1.00 88.88 173 ARG A N 1
ATOM 1344 C CA . ARG A 1 173 ? 17.976 9.462 -37.739 1.00 88.88 173 ARG A CA 1
ATOM 1345 C C . ARG A 1 173 ? 17.431 10.408 -36.668 1.00 88.88 173 ARG A C 1
ATOM 1347 O O . ARG A 1 173 ? 17.736 10.200 -35.498 1.00 88.88 173 ARG A O 1
ATOM 1354 N N . GLU A 1 174 ? 16.593 11.372 -37.051 1.00 87.31 174 GLU A N 1
ATOM 1355 C CA . GLU A 1 174 ? 15.928 12.284 -36.106 1.00 87.31 174 GLU A CA 1
ATOM 1356 C C . GLU A 1 174 ? 14.999 11.526 -35.142 1.00 87.31 174 GLU A C 1
ATOM 1358 O O . GLU A 1 174 ? 15.004 11.779 -33.938 1.00 87.31 174 GLU A O 1
ATOM 1363 N N . ALA A 1 175 ? 14.242 10.544 -35.645 1.00 84.44 175 ALA A N 1
ATOM 1364 C CA . ALA A 1 175 ? 13.382 9.702 -34.814 1.00 84.44 175 ALA A CA 1
ATOM 1365 C C . ALA A 1 175 ? 14.183 8.860 -33.805 1.00 84.44 175 ALA A C 1
ATOM 1367 O O . ALA A 1 175 ? 13.790 8.763 -32.644 1.00 84.44 175 ALA A O 1
ATOM 1368 N N . ILE A 1 176 ? 15.321 8.286 -34.216 1.00 85.81 176 ILE A N 1
ATOM 1369 C CA . ILE A 1 176 ? 16.223 7.560 -33.311 1.00 85.81 176 ILE A CA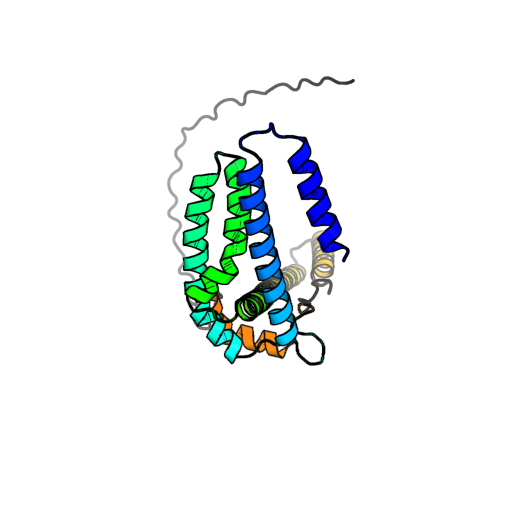 1
ATOM 1370 C C . ILE A 1 176 ? 16.768 8.493 -32.229 1.00 85.81 176 ILE A C 1
ATOM 1372 O O . ILE A 1 176 ? 16.798 8.095 -31.069 1.00 85.81 176 ILE A O 1
ATOM 1376 N N . GLU A 1 177 ? 17.195 9.707 -32.578 1.00 84.56 177 GLU A N 1
ATOM 1377 C CA . GLU A 1 177 ? 17.726 10.676 -31.613 1.00 84.56 177 GLU A CA 1
ATOM 1378 C C . GLU A 1 177 ? 16.668 11.067 -30.571 1.00 84.56 177 GLU A C 1
ATOM 1380 O O . GLU A 1 177 ? 16.957 11.057 -29.377 1.00 84.56 177 GLU A O 1
ATOM 1385 N N . GLY A 1 178 ? 15.421 11.291 -31.000 1.00 77.94 178 GLY A N 1
ATOM 1386 C CA . GLY A 1 178 ? 14.302 11.574 -30.097 1.00 77.94 178 GLY A CA 1
ATOM 1387 C C . GLY A 1 178 ? 13.902 10.398 -29.195 1.00 77.94 178 GLY A C 1
ATOM 1388 O O . GLY A 1 178 ? 13.474 10.620 -28.068 1.00 77.94 178 GLY A O 1
ATOM 1389 N N . LEU A 1 179 ? 14.054 9.153 -29.662 1.00 75.56 179 LEU A N 1
ATOM 1390 C CA . LEU A 1 179 ? 13.764 7.940 -28.878 1.00 75.56 179 LEU A CA 1
ATOM 1391 C C . LEU A 1 179 ? 14.933 7.489 -27.989 1.00 75.56 179 LEU A C 1
ATOM 1393 O O . LEU A 1 179 ? 14.717 6.746 -27.038 1.00 75.56 179 LEU A O 1
ATOM 1397 N N . SER A 1 180 ? 16.161 7.904 -28.307 1.00 67.38 180 SER A N 1
ATOM 1398 C CA . SER A 1 180 ? 17.374 7.570 -27.546 1.00 67.38 180 SER A CA 1
ATOM 1399 C C . SER A 1 180 ? 17.682 8.586 -26.444 1.00 67.38 180 SER A C 1
ATOM 1401 O O . SER A 1 180 ? 18.692 8.436 -25.762 1.00 67.38 180 SER A O 1
ATOM 1403 N N . GLY A 1 181 ? 16.866 9.636 -26.300 1.00 59.91 181 GLY A N 1
ATOM 1404 C CA . GLY A 1 181 ? 17.004 10.605 -25.220 1.00 59.91 181 GLY A CA 1
ATOM 1405 C C . GLY A 1 181 ? 16.807 9.933 -23.863 1.00 59.91 181 GLY A C 1
ATOM 1406 O O . GLY A 1 181 ? 15.831 9.213 -23.663 1.00 59.91 181 GLY A O 1
ATOM 1407 N N . ASP A 1 182 ? 17.722 10.197 -22.931 1.00 56.88 182 ASP A N 1
ATOM 1408 C CA . ASP A 1 182 ? 17.737 9.683 -21.550 1.00 56.88 182 ASP A CA 1
ATOM 1409 C C . ASP A 1 182 ? 16.524 10.132 -20.692 1.00 56.88 182 ASP A C 1
ATOM 1411 O O . ASP A 1 182 ? 16.481 9.856 -19.497 1.00 56.88 182 ASP A O 1
ATOM 1415 N N . ASP A 1 183 ? 15.519 10.788 -21.281 1.00 55.38 183 ASP A N 1
ATOM 1416 C CA . ASP A 1 183 ? 14.347 11.374 -20.608 1.00 55.38 183 ASP A CA 1
ATOM 1417 C C . ASP A 1 183 ? 13.294 10.334 -20.170 1.00 55.38 183 ASP A C 1
ATOM 1419 O O . ASP A 1 183 ? 12.174 10.682 -19.789 1.00 55.38 183 ASP A O 1
ATOM 1423 N N . ILE A 1 184 ? 13.614 9.039 -20.224 1.00 57.88 184 ILE A N 1
ATOM 1424 C CA . ILE A 1 184 ? 12.782 8.016 -19.590 1.00 57.88 184 ILE A CA 1
ATOM 1425 C C . ILE A 1 184 ? 13.183 7.964 -18.117 1.00 57.88 184 ILE A C 1
ATOM 1427 O O . ILE A 1 184 ? 13.999 7.120 -17.721 1.00 57.88 184 ILE A O 1
ATOM 1431 N N . ASP A 1 185 ? 12.608 8.896 -17.352 1.00 59.56 185 ASP A N 1
ATOM 1432 C CA . ASP A 1 185 ? 12.778 9.033 -15.906 1.00 59.56 185 ASP A CA 1
ATOM 1433 C C . ASP A 1 185 ? 12.768 7.650 -15.241 1.00 59.56 185 ASP A C 1
ATOM 1435 O O . ASP A 1 185 ? 11.842 6.851 -15.416 1.00 59.56 185 ASP A O 1
ATOM 1439 N N . ASP A 1 186 ? 13.838 7.330 -14.514 1.00 63.25 186 ASP A N 1
ATOM 1440 C CA . ASP A 1 186 ? 13.860 6.123 -13.697 1.00 63.25 186 ASP A CA 1
ATOM 1441 C C . ASP A 1 186 ? 12.767 6.219 -12.628 1.00 63.25 186 ASP A C 1
ATOM 1443 O O . ASP A 1 186 ? 12.456 7.298 -12.122 1.00 63.25 186 ASP A O 1
ATOM 1447 N N . ALA A 1 187 ? 12.178 5.078 -12.270 1.00 66.75 187 ALA A N 1
ATOM 1448 C CA . ALA A 1 187 ? 11.197 5.038 -11.197 1.00 66.75 187 ALA A CA 1
ATOM 1449 C C . ALA A 1 187 ? 11.852 5.514 -9.888 1.00 66.75 187 ALA A C 1
ATOM 1451 O O . ALA A 1 187 ? 12.716 4.831 -9.325 1.00 66.75 187 ALA A O 1
ATOM 1452 N N . GLU A 1 188 ? 11.430 6.679 -9.396 1.00 74.94 188 GLU A N 1
ATOM 1453 C CA . GLU A 1 188 ? 11.845 7.186 -8.091 1.00 74.94 188 GLU A CA 1
ATOM 1454 C C . GLU A 1 188 ? 11.199 6.358 -6.977 1.00 74.94 188 GLU A C 1
ATOM 1456 O O . GLU A 1 188 ? 10.017 6.004 -7.036 1.00 74.94 188 GLU A O 1
ATOM 1461 N N . LEU A 1 189 ? 11.998 6.019 -5.963 1.00 79.81 189 LEU A N 1
ATOM 1462 C CA . LEU A 1 189 ? 11.501 5.326 -4.779 1.00 79.81 189 LEU A CA 1
ATOM 1463 C C . LEU A 1 189 ? 10.465 6.206 -4.064 1.00 79.81 189 LEU A C 1
ATOM 1465 O O . LEU A 1 189 ? 10.693 7.411 -3.947 1.00 79.81 189 LEU A O 1
ATOM 1469 N N . PRO A 1 190 ? 9.367 5.631 -3.545 1.00 78.00 190 PRO A N 1
ATOM 1470 C CA . PRO A 1 190 ? 8.445 6.373 -2.696 1.00 78.00 190 PRO A CA 1
ATOM 1471 C C . PRO A 1 190 ? 9.169 6.956 -1.474 1.00 78.00 190 PRO A C 1
ATOM 1473 O O . PRO A 1 190 ? 9.977 6.261 -0.862 1.00 78.00 190 PRO A O 1
ATOM 1476 N N . ASP A 1 191 ? 8.846 8.197 -1.093 1.00 77.62 191 ASP A N 1
ATOM 1477 C CA . ASP A 1 191 ? 9.520 8.934 -0.004 1.00 77.62 191 ASP A CA 1
ATOM 1478 C C . ASP A 1 191 ? 9.574 8.164 1.331 1.00 77.62 191 ASP A C 1
ATOM 1480 O O . ASP A 1 191 ? 10.527 8.309 2.097 1.00 77.62 191 ASP A O 1
ATOM 1484 N N . ASP A 1 192 ? 8.553 7.345 1.595 1.00 77.81 192 ASP A N 1
ATOM 1485 C CA . ASP A 1 192 ? 8.373 6.595 2.841 1.00 77.81 192 ASP A CA 1
ATOM 1486 C C . ASP A 1 192 ? 8.893 5.144 2.767 1.00 77.81 192 ASP A C 1
ATOM 1488 O O . ASP A 1 192 ? 8.654 4.376 3.692 1.00 77.81 192 ASP A O 1
ATOM 1492 N N . LEU A 1 193 ? 9.561 4.738 1.676 1.00 85.06 193 LEU A N 1
ATOM 1493 C CA . LEU A 1 193 ? 10.088 3.379 1.512 1.00 85.06 193 LEU A CA 1
ATOM 1494 C C . LEU A 1 193 ? 11.571 3.375 1.157 1.00 85.06 193 LEU A C 1
ATOM 1496 O O . LEU A 1 193 ? 12.013 3.962 0.168 1.00 85.06 193 LEU A O 1
ATOM 1500 N N . ASP A 1 194 ? 12.345 2.613 1.921 1.00 89.56 194 ASP A N 1
ATOM 1501 C CA . ASP A 1 194 ? 13.732 2.337 1.598 1.00 89.56 194 ASP A CA 1
ATOM 1502 C C . ASP A 1 194 ? 13.892 1.131 0.647 1.00 89.56 194 ASP A C 1
ATOM 1504 O O . ASP A 1 194 ? 12.972 0.360 0.352 1.00 89.56 194 ASP A O 1
ATOM 1508 N N . LYS A 1 195 ? 15.117 0.944 0.140 1.00 89.62 195 LYS A N 1
ATOM 1509 C CA . LYS A 1 195 ? 15.430 -0.157 -0.785 1.00 89.62 195 LYS A CA 1
ATOM 1510 C C . LYS A 1 195 ? 15.180 -1.543 -0.184 1.00 89.62 195 LYS A C 1
ATOM 1512 O O . LYS A 1 195 ? 14.791 -2.450 -0.914 1.00 89.62 195 LYS A O 1
ATOM 1517 N N . LYS A 1 196 ? 15.422 -1.730 1.115 1.00 93.31 196 LYS A N 1
ATOM 1518 C CA . LYS A 1 196 ? 15.224 -3.023 1.784 1.00 93.31 196 LYS A CA 1
ATOM 1519 C C . LYS A 1 196 ? 13.740 -3.331 1.920 1.00 93.31 196 LYS A C 1
ATOM 1521 O O . LYS A 1 196 ? 13.354 -4.489 1.788 1.00 93.31 196 LYS A O 1
ATOM 1526 N N . GLU A 1 197 ? 12.916 -2.321 2.170 1.00 92.50 197 GLU A N 1
ATOM 1527 C CA . GLU A 1 197 ? 11.464 -2.459 2.247 1.00 92.50 197 GLU A CA 1
ATOM 1528 C C . GLU A 1 197 ? 10.874 -2.804 0.877 1.00 92.50 197 GLU A C 1
ATOM 1530 O O . GLU A 1 197 ? 10.052 -3.715 0.778 1.00 92.50 197 GLU A O 1
ATOM 1535 N N . ILE A 1 198 ? 11.375 -2.195 -0.203 1.00 93.69 198 ILE A N 1
ATOM 1536 C CA . ILE A 1 198 ? 11.019 -2.596 -1.573 1.00 93.69 198 ILE A CA 1
ATOM 1537 C C . ILE A 1 198 ? 11.457 -4.031 -1.882 1.00 93.69 198 ILE A C 1
ATOM 1539 O O . ILE A 1 198 ? 10.660 -4.809 -2.403 1.00 93.69 198 ILE A O 1
ATOM 1543 N N . GLU A 1 199 ? 12.684 -4.431 -1.536 1.00 93.62 199 GLU A N 1
ATOM 1544 C CA . GLU A 1 199 ? 13.139 -5.822 -1.701 1.00 93.62 199 GLU A CA 1
ATOM 1545 C C . GLU A 1 199 ? 12.269 -6.806 -0.909 1.00 93.62 199 GLU A C 1
ATOM 1547 O O . GLU A 1 199 ? 11.973 -7.912 -1.371 1.00 93.62 199 GLU A O 1
ATOM 1552 N N . LEU A 1 200 ? 11.830 -6.401 0.280 1.00 95.25 200 LEU A N 1
ATOM 1553 C CA . LEU A 1 200 ? 10.958 -7.190 1.130 1.00 95.25 200 LEU A CA 1
ATOM 1554 C C . LEU A 1 200 ? 9.559 -7.354 0.513 1.00 95.25 200 LEU A C 1
ATOM 1556 O O . LEU A 1 200 ? 9.027 -8.469 0.520 1.00 95.25 200 LEU A O 1
ATOM 1560 N N . ILE A 1 201 ? 8.982 -6.281 -0.036 1.00 94.50 201 ILE A N 1
ATOM 1561 C CA . ILE A 1 201 ? 7.709 -6.324 -0.770 1.00 94.50 201 ILE A CA 1
ATOM 1562 C C . ILE A 1 201 ? 7.863 -7.197 -2.016 1.00 94.50 201 ILE A C 1
ATOM 1564 O O . ILE A 1 201 ? 7.068 -8.112 -2.203 1.00 94.50 201 ILE A O 1
ATOM 1568 N N . ARG A 1 202 ? 8.931 -7.006 -2.801 1.00 93.94 202 ARG A N 1
ATOM 1569 C CA . ARG A 1 202 ? 9.245 -7.807 -3.996 1.00 93.94 202 ARG A CA 1
ATOM 1570 C C . ARG A 1 202 ? 9.327 -9.298 -3.671 1.00 93.94 202 ARG A C 1
ATOM 1572 O O . ARG A 1 202 ? 8.725 -10.115 -4.356 1.00 93.94 202 ARG A O 1
ATOM 1579 N N . LYS A 1 203 ? 10.000 -9.670 -2.579 1.00 96.75 203 LYS A N 1
ATOM 1580 C CA . LYS A 1 203 ? 10.108 -11.068 -2.127 1.00 96.75 203 LYS A CA 1
ATOM 1581 C C . LYS A 1 203 ? 8.764 -11.690 -1.729 1.00 96.75 203 LYS A C 1
ATOM 1583 O O . LYS A 1 203 ? 8.620 -12.910 -1.773 1.00 96.75 203 LYS A O 1
ATOM 1588 N N . ASN A 1 204 ? 7.806 -10.880 -1.286 1.00 96.69 204 ASN A N 1
ATOM 1589 C CA . ASN A 1 204 ? 6.477 -11.338 -0.881 1.00 96.69 204 ASN A CA 1
ATOM 1590 C C . ASN A 1 204 ? 5.396 -10.992 -1.920 1.00 96.69 204 ASN A C 1
ATOM 1592 O O . ASN A 1 204 ? 4.215 -11.145 -1.611 1.00 96.69 204 ASN A O 1
ATOM 1596 N N . PHE A 1 205 ? 5.781 -10.540 -3.117 1.00 94.00 205 PHE A N 1
ATOM 1597 C CA . PHE A 1 205 ? 4.877 -9.915 -4.077 1.00 94.00 205 PHE A CA 1
ATOM 1598 C C . PHE A 1 205 ? 3.703 -10.823 -4.442 1.00 94.00 205 PHE A C 1
ATOM 1600 O O . PHE A 1 205 ? 2.564 -10.396 -4.301 1.00 94.00 205 PHE A O 1
ATOM 1607 N N . ASP A 1 206 ? 3.955 -12.090 -4.778 1.00 93.00 206 ASP A N 1
ATOM 1608 C CA . ASP A 1 206 ? 2.899 -13.038 -5.164 1.00 93.00 206 ASP A CA 1
ATOM 1609 C C . ASP A 1 206 ? 1.869 -13.246 -4.049 1.00 93.00 206 ASP A C 1
ATOM 1611 O O . ASP A 1 206 ? 0.664 -13.194 -4.278 1.00 93.00 206 ASP A O 1
ATOM 1615 N N . ARG A 1 207 ? 2.339 -13.406 -2.805 1.00 95.94 207 ARG A N 1
ATOM 1616 C CA . ARG A 1 207 ? 1.465 -13.584 -1.632 1.00 95.94 207 ARG A CA 1
ATOM 1617 C C . ARG A 1 207 ? 0.645 -12.326 -1.346 1.00 95.94 207 ARG A C 1
ATOM 1619 O O . ARG A 1 207 ? -0.497 -12.418 -0.906 1.00 95.94 207 ARG A O 1
ATOM 1626 N N . LEU A 1 208 ? 1.248 -11.153 -1.536 1.00 93.94 208 LEU A N 1
ATOM 1627 C CA . LEU A 1 208 ? 0.583 -9.865 -1.354 1.00 93.94 208 LEU A CA 1
ATOM 1628 C C . LEU A 1 208 ? -0.449 -9.625 -2.462 1.00 93.94 208 LEU A C 1
ATOM 1630 O O . LEU A 1 208 ? -1.570 -9.229 -2.159 1.00 93.94 208 LEU A O 1
ATOM 1634 N N . ALA A 1 209 ? -0.105 -9.923 -3.715 1.00 90.56 209 ALA A N 1
ATOM 1635 C CA . ALA A 1 209 ? -0.991 -9.824 -4.869 1.00 90.56 209 ALA A CA 1
ATOM 1636 C C . ALA A 1 209 ? -2.212 -10.735 -4.722 1.00 90.56 209 ALA A C 1
ATOM 1638 O O . ALA A 1 209 ? -3.338 -10.274 -4.904 1.00 90.56 209 ALA A O 1
ATOM 1639 N N . GLU A 1 210 ? -1.992 -11.987 -4.311 1.00 92.56 210 GLU A N 1
ATOM 1640 C CA . GLU A 1 210 ? -3.054 -12.954 -4.036 1.00 92.56 210 GLU A CA 1
ATOM 1641 C C . GLU A 1 210 ? -4.038 -12.408 -2.997 1.00 92.56 210 GLU A C 1
ATOM 1643 O O . GLU A 1 210 ? -5.244 -12.371 -3.240 1.00 92.56 210 GLU A O 1
ATOM 1648 N N . VAL A 1 211 ? -3.535 -11.928 -1.853 1.00 92.31 211 VAL A N 1
ATOM 1649 C CA . VAL A 1 211 ? -4.410 -11.448 -0.776 1.00 92.31 211 VAL A CA 1
ATOM 1650 C C . VAL A 1 211 ? -5.140 -10.159 -1.151 1.00 92.31 211 VAL A C 1
ATOM 1652 O O . VAL A 1 211 ? -6.280 -9.963 -0.741 1.00 92.31 211 VAL A O 1
ATOM 1655 N N . LEU A 1 212 ? -4.505 -9.296 -1.946 1.00 87.50 212 LEU A N 1
ATOM 1656 C CA . LEU A 1 212 ? -5.089 -8.050 -2.440 1.00 87.50 212 LEU A CA 1
ATOM 1657 C C . LEU A 1 212 ? -6.056 -8.272 -3.614 1.00 87.50 212 LEU A C 1
ATOM 1659 O O . LEU A 1 212 ? -6.705 -7.319 -4.044 1.00 87.50 212 LEU A O 1
ATOM 1663 N N . GLY A 1 213 ? -6.177 -9.504 -4.122 1.00 86.31 213 GLY A N 1
ATOM 1664 C CA . GLY A 1 213 ? -7.023 -9.829 -5.270 1.00 86.31 213 GLY A CA 1
ATOM 1665 C C . GLY A 1 213 ? -6.538 -9.188 -6.571 1.00 86.31 213 GLY A C 1
ATOM 1666 O O . GLY A 1 213 ? -7.346 -8.892 -7.449 1.00 86.31 213 GLY A O 1
ATOM 1667 N N . MET A 1 214 ? -5.235 -8.928 -6.686 1.00 80.00 214 MET A N 1
ATOM 1668 C CA . MET A 1 214 ? -4.644 -8.396 -7.906 1.00 80.00 214 MET A CA 1
ATOM 1669 C C . MET A 1 214 ? -4.332 -9.549 -8.856 1.00 80.00 214 MET A C 1
ATOM 1671 O O . MET A 1 214 ? -3.513 -10.414 -8.551 1.00 80.00 214 MET A O 1
ATOM 1675 N N . GLU A 1 215 ? -4.972 -9.550 -10.023 1.00 66.81 215 GLU A N 1
ATOM 1676 C CA . GLU A 1 215 ? -4.573 -10.412 -11.134 1.00 66.81 215 GLU A CA 1
ATOM 1677 C C . GLU A 1 215 ? -3.266 -9.870 -11.710 1.00 66.81 215 GLU A C 1
ATOM 1679 O O . GLU A 1 215 ? -3.250 -8.951 -12.527 1.00 66.81 215 GLU A O 1
ATOM 1684 N N . VAL A 1 216 ? -2.148 -10.405 -11.232 1.00 56.66 216 VAL A N 1
ATOM 1685 C CA . VAL A 1 216 ? -0.836 -10.049 -11.753 1.00 56.66 216 VAL A CA 1
ATOM 1686 C C . VAL A 1 216 ? -0.469 -11.055 -12.836 1.00 56.66 216 VAL A C 1
ATOM 1688 O O . VAL A 1 216 ? -0.050 -12.174 -12.554 1.00 56.66 216 VAL A O 1
ATOM 1691 N N . THR A 1 217 ? -0.591 -10.645 -14.094 1.00 53.34 217 THR A N 1
ATOM 1692 C CA . THR A 1 217 ? 0.155 -11.274 -15.185 1.00 53.34 217 THR A CA 1
ATOM 1693 C C . THR A 1 217 ? 1.577 -10.731 -15.155 1.00 53.34 217 THR A C 1
ATOM 1695 O O . THR A 1 217 ? 1.889 -9.771 -15.855 1.00 53.34 217 THR A O 1
ATOM 1698 N N . LEU A 1 218 ? 2.436 -11.311 -14.316 1.00 51.34 218 LEU A N 1
ATOM 1699 C CA . LEU A 1 218 ? 3.870 -11.220 -14.558 1.00 51.34 218 LEU A CA 1
ATOM 1700 C C . LEU A 1 218 ? 4.131 -12.119 -15.758 1.00 51.34 218 LEU A C 1
ATOM 1702 O O . LEU A 1 218 ? 3.967 -13.335 -15.679 1.00 51.34 218 LEU A O 1
ATOM 1706 N N . THR A 1 219 ? 4.451 -11.516 -16.896 1.00 50.34 219 THR A N 1
ATOM 1707 C CA . THR A 1 219 ? 5.044 -12.229 -18.019 1.00 50.34 219 THR A CA 1
ATOM 1708 C C . THR A 1 219 ? 6.359 -12.813 -17.518 1.00 50.34 219 THR A C 1
ATOM 1710 O O . THR A 1 219 ? 7.373 -12.121 -17.481 1.00 50.34 219 THR A O 1
ATOM 1713 N N . GLU A 1 220 ? 6.323 -14.068 -17.054 1.00 46.03 220 GLU A N 1
ATOM 1714 C CA . GLU A 1 220 ? 7.533 -14.857 -16.849 1.00 46.03 220 GLU A CA 1
ATOM 1715 C C . GLU A 1 220 ? 8.349 -14.752 -18.135 1.00 46.03 220 GLU A C 1
ATOM 1717 O O . GLU A 1 220 ? 7.815 -14.925 -19.238 1.00 46.03 220 GLU A O 1
ATOM 1722 N N . GLU A 1 221 ? 9.619 -14.378 -17.985 1.00 46.38 221 GLU A N 1
ATOM 1723 C CA . GLU A 1 221 ? 10.573 -14.348 -19.079 1.00 46.38 221 GLU A CA 1
ATOM 1724 C C . GLU A 1 221 ? 10.427 -15.646 -19.870 1.00 46.38 221 GLU A C 1
ATOM 1726 O O . GLU A 1 221 ? 10.583 -16.743 -19.333 1.00 46.38 221 GLU A O 1
ATOM 1731 N N . VAL A 1 222 ? 10.079 -15.513 -21.150 1.00 40.78 222 VAL A N 1
ATOM 1732 C CA . VAL A 1 222 ? 10.163 -16.614 -22.099 1.00 40.78 222 VAL A CA 1
ATOM 1733 C C . VAL A 1 222 ? 11.615 -17.077 -22.053 1.00 40.78 222 VAL A C 1
ATOM 1735 O O . VAL A 1 222 ? 12.493 -16.375 -22.555 1.00 40.78 222 VAL A O 1
ATOM 1738 N N . GLU A 1 223 ? 11.871 -18.223 -21.417 1.00 40.00 223 GLU A N 1
ATOM 1739 C CA . GLU A 1 223 ? 13.116 -18.956 -21.612 1.00 40.00 223 GLU A CA 1
ATOM 1740 C C . GLU A 1 223 ? 13.314 -19.076 -23.128 1.00 40.00 223 GLU A C 1
ATOM 1742 O O . GLU A 1 223 ? 12.501 -19.676 -23.836 1.00 40.00 223 GLU A O 1
ATOM 1747 N N . GLU A 1 224 ? 14.364 -18.433 -23.643 1.00 48.97 224 GLU A N 1
ATOM 1748 C CA . GLU A 1 224 ? 14.802 -18.566 -25.027 1.00 48.97 224 GLU A CA 1
ATOM 1749 C C . GLU A 1 224 ? 15.032 -20.051 -25.325 1.00 48.97 224 GLU A C 1
ATOM 1751 O O . GLU A 1 224 ? 16.055 -20.623 -24.942 1.00 48.97 224 GLU A O 1
ATOM 1756 N N . GLY A 1 225 ? 14.075 -20.703 -25.984 1.00 48.28 225 GLY A N 1
ATOM 1757 C CA . GLY A 1 225 ? 14.180 -22.149 -26.101 1.00 48.28 225 GLY A CA 1
ATOM 1758 C C . GLY A 1 225 ? 13.141 -22.871 -26.937 1.00 48.28 225 GLY A C 1
ATOM 1759 O O . GLY A 1 225 ? 12.787 -23.968 -26.551 1.00 48.28 225 GLY A O 1
ATOM 1760 N N . GLU A 1 226 ? 12.676 -22.324 -28.064 1.00 38.22 226 GLU A N 1
ATOM 1761 C CA . GLU A 1 226 ? 12.397 -23.124 -29.274 1.00 38.22 226 GLU A CA 1
ATOM 1762 C C . GLU A 1 226 ? 11.950 -22.212 -30.420 1.00 38.22 226 GLU A C 1
ATOM 1764 O O . GLU A 1 226 ? 10.816 -21.743 -30.495 1.00 38.22 226 GLU A O 1
ATOM 1769 N N . THR A 1 227 ? 12.860 -21.982 -31.363 1.00 45.50 227 THR A N 1
ATOM 1770 C CA . THR A 1 227 ? 12.511 -21.525 -32.707 1.00 45.50 227 THR A CA 1
ATOM 1771 C C . THR A 1 227 ? 11.809 -22.673 -33.427 1.00 45.50 227 THR A C 1
ATOM 1773 O O . THR A 1 227 ? 12.437 -23.472 -34.116 1.00 45.50 227 THR A O 1
ATOM 1776 N N . THR A 1 228 ? 10.494 -22.782 -33.261 1.00 43.25 228 THR A N 1
ATOM 1777 C CA . THR A 1 228 ? 9.674 -23.529 -34.216 1.00 43.25 228 THR A CA 1
ATOM 1778 C C . THR A 1 228 ? 9.392 -22.613 -35.402 1.00 43.25 228 THR A C 1
ATOM 1780 O O . THR A 1 228 ? 8.766 -21.563 -35.272 1.00 43.25 228 THR A O 1
ATOM 1783 N N . GLU A 1 229 ? 9.948 -22.984 -36.557 1.00 45.78 229 GLU A N 1
ATOM 1784 C CA . GLU A 1 229 ? 9.681 -22.338 -37.841 1.00 45.78 229 GLU A CA 1
ATOM 1785 C C . GLU A 1 229 ? 8.163 -22.230 -38.068 1.00 45.78 229 GLU A C 1
ATOM 1787 O O . GLU A 1 229 ? 7.447 -23.212 -37.851 1.00 45.78 229 GLU A O 1
ATOM 1792 N N . PRO A 1 230 ? 7.641 -21.077 -38.524 1.00 44.50 230 PRO A N 1
ATOM 1793 C CA . PRO A 1 230 ? 6.243 -20.986 -38.900 1.00 44.50 230 PRO A CA 1
ATOM 1794 C C . PRO A 1 230 ? 6.012 -21.825 -40.161 1.00 44.50 230 PRO A C 1
ATOM 1796 O O . PRO A 1 230 ? 6.444 -21.473 -41.262 1.00 44.50 230 PRO A O 1
ATOM 1799 N N . GLU A 1 231 ? 5.313 -22.946 -39.983 1.00 46.62 231 GLU A N 1
ATOM 1800 C CA . GLU A 1 231 ? 4.716 -23.718 -41.065 1.00 46.62 231 GLU A CA 1
ATOM 1801 C C . GLU A 1 231 ? 3.795 -22.783 -41.861 1.00 46.62 231 GLU A C 1
ATOM 1803 O O . GLU A 1 231 ? 2.930 -22.089 -41.320 1.00 46.62 231 GLU A O 1
ATOM 1808 N N . SER A 1 232 ? 4.060 -22.689 -43.159 1.00 44.84 232 SER A N 1
ATOM 1809 C CA . SER A 1 232 ? 3.392 -21.773 -44.073 1.00 44.84 232 SER A CA 1
ATOM 1810 C C . SER A 1 232 ? 1.934 -22.198 -44.214 1.00 44.84 232 SER A C 1
ATOM 1812 O O . SER A 1 232 ? 1.626 -23.161 -44.911 1.00 44.84 232 SER A O 1
ATOM 1814 N N . ALA A 1 233 ? 1.029 -21.480 -43.552 1.00 43.97 233 ALA A N 1
ATOM 1815 C CA . ALA A 1 233 ? -0.398 -21.648 -43.764 1.00 43.97 233 ALA A CA 1
ATOM 1816 C C . ALA A 1 233 ? -0.741 -21.247 -45.208 1.00 43.97 233 ALA A C 1
ATOM 1818 O O . ALA A 1 233 ? -0.637 -20.077 -45.587 1.00 43.97 233 ALA A O 1
ATOM 1819 N N . GLU A 1 234 ? -1.133 -22.234 -46.015 1.00 47.84 234 GLU A N 1
ATOM 1820 C CA . GLU A 1 234 ? -1.793 -22.029 -47.300 1.00 47.84 234 GLU A CA 1
ATOM 1821 C C . GLU A 1 234 ? -3.019 -21.132 -47.087 1.00 47.84 234 GLU A C 1
ATOM 1823 O O . GLU A 1 234 ? -3.980 -21.493 -46.406 1.00 47.84 234 GLU A O 1
ATOM 1828 N N . ILE A 1 235 ? -2.971 -19.930 -47.658 1.00 44.59 235 ILE A N 1
ATOM 1829 C CA . ILE A 1 235 ? -4.121 -19.035 -47.734 1.00 44.59 235 ILE A CA 1
ATOM 1830 C C . ILE A 1 235 ? -5.045 -19.603 -48.814 1.00 44.59 235 ILE A C 1
ATOM 1832 O O . ILE A 1 235 ? -4.812 -19.422 -50.008 1.00 44.59 235 ILE A O 1
ATOM 1836 N N . GLU A 1 236 ? -6.090 -20.309 -48.389 1.00 50.78 236 GLU A N 1
ATOM 1837 C CA . GLU A 1 236 ? -7.212 -20.683 -49.246 1.00 50.78 236 GLU A CA 1
ATOM 1838 C C . GLU A 1 236 ? -8.019 -19.408 -49.566 1.00 50.78 236 GLU A C 1
ATOM 1840 O O . GLU A 1 236 ? -8.732 -18.862 -48.721 1.00 50.78 236 GLU A O 1
ATOM 1845 N N . GLU A 1 237 ? -7.855 -18.876 -50.783 1.00 47.50 237 GLU A N 1
ATOM 1846 C CA . GLU A 1 237 ? -8.651 -17.755 -51.296 1.00 47.50 237 GLU A CA 1
ATOM 1847 C C . GLU A 1 237 ? -10.140 -18.136 -51.341 1.00 47.50 237 GLU A C 1
ATOM 1849 O O . GLU A 1 237 ? -10.587 -18.917 -52.185 1.00 47.50 237 GLU A O 1
ATOM 1854 N N . ALA A 1 238 ? -10.942 -17.532 -50.464 1.00 54.53 238 ALA A N 1
ATOM 1855 C CA . ALA A 1 238 ? -12.393 -17.569 -50.583 1.00 54.53 238 ALA A CA 1
ATOM 1856 C C . ALA A 1 238 ? -12.855 -16.726 -51.796 1.00 54.53 238 ALA A C 1
ATOM 1858 O O . ALA A 1 238 ? -12.393 -15.594 -51.971 1.00 54.53 238 ALA A O 1
ATOM 1859 N N . PRO A 1 239 ? -13.795 -17.217 -52.626 1.00 55.06 239 PRO A N 1
ATOM 1860 C CA . PRO A 1 239 ? -14.262 -16.483 -53.794 1.00 55.06 239 PRO A CA 1
ATOM 1861 C C . PRO A 1 239 ? -15.100 -15.258 -53.401 1.00 55.06 239 PRO A C 1
ATOM 1863 O O . PRO A 1 239 ? -16.015 -15.330 -52.580 1.00 55.06 239 PRO A O 1
ATOM 1866 N N . ALA A 1 240 ? -14.791 -14.131 -54.044 1.00 45.25 240 ALA A N 1
ATOM 1867 C CA . ALA A 1 240 ? -15.481 -12.857 -53.899 1.00 45.25 240 ALA A CA 1
ATOM 1868 C C . ALA A 1 240 ? -16.969 -12.949 -54.292 1.00 45.25 240 ALA A C 1
ATOM 1870 O O . ALA A 1 240 ? -17.302 -13.344 -55.409 1.00 45.25 240 ALA A O 1
ATOM 1871 N N . ASP A 1 241 ? -17.856 -12.514 -53.392 1.00 58.34 241 ASP A N 1
ATOM 1872 C CA . ASP A 1 241 ? -19.289 -12.320 -53.646 1.00 58.34 241 ASP A CA 1
ATOM 1873 C C . ASP A 1 241 ? -19.546 -10.893 -54.186 1.00 58.34 241 ASP A C 1
ATOM 1875 O O . ASP A 1 241 ? -19.353 -9.910 -53.459 1.00 58.34 241 ASP A O 1
ATOM 1879 N N . PRO A 1 242 ? -19.964 -10.718 -55.455 1.00 53.78 242 PRO A N 1
ATOM 1880 C CA . PRO A 1 242 ? -20.158 -9.408 -56.054 1.00 53.78 242 PRO A CA 1
ATOM 1881 C C . PRO A 1 242 ? -21.615 -8.947 -55.905 1.00 53.78 242 PRO A C 1
ATOM 1883 O O . PRO A 1 242 ? -22.327 -8.807 -56.897 1.00 53.78 242 PRO A O 1
ATOM 1886 N N . ALA A 1 243 ? -22.093 -8.679 -54.685 1.00 54.53 243 ALA A N 1
ATOM 1887 C CA . ALA A 1 243 ? -23.439 -8.117 -54.514 1.00 54.53 243 ALA A CA 1
ATOM 1888 C C . ALA A 1 243 ? -23.670 -7.374 -53.185 1.00 54.53 243 ALA A C 1
ATOM 1890 O O . ALA A 1 243 ? -24.553 -7.724 -52.404 1.00 54.53 243 ALA A O 1
ATOM 1891 N N . LYS A 1 244 ? -22.977 -6.252 -52.950 1.00 49.84 244 LYS A N 1
ATOM 1892 C CA . LYS A 1 244 ? -23.476 -5.248 -51.990 1.00 49.84 244 LYS A CA 1
ATOM 1893 C C . LYS A 1 244 ? -23.232 -3.823 -52.479 1.00 49.84 244 LYS A C 1
ATOM 1895 O O . LYS A 1 244 ? -22.143 -3.272 -52.371 1.00 49.84 244 LYS A O 1
ATOM 1900 N N . LYS A 1 245 ? -24.289 -3.222 -53.036 1.00 58.75 245 LYS A N 1
ATOM 1901 C CA . LYS A 1 245 ? -24.366 -1.781 -53.315 1.00 58.75 245 LYS A CA 1
ATOM 1902 C C . LYS A 1 245 ? -24.214 -0.992 -52.004 1.00 58.75 245 LYS A C 1
ATOM 1904 O O . LYS A 1 245 ? -24.911 -1.325 -51.043 1.00 58.75 245 LYS A O 1
ATOM 1909 N N . PRO A 1 246 ? -23.404 0.078 -51.962 1.00 49.78 246 PRO A N 1
ATOM 1910 C CA . PRO A 1 246 ? -23.389 0.987 -50.826 1.00 49.78 246 PRO A CA 1
ATOM 1911 C C . PRO A 1 246 ? -24.659 1.854 -50.814 1.00 49.78 246 PRO A C 1
ATOM 1913 O O . PRO A 1 246 ? -25.099 2.366 -51.847 1.00 49.78 246 PRO A O 1
ATOM 1916 N N . ALA A 1 247 ? -25.260 1.997 -49.632 1.00 55.84 247 ALA A N 1
ATOM 1917 C CA . ALA A 1 247 ? -26.362 2.918 -49.372 1.00 55.84 247 ALA A CA 1
ATOM 1918 C C . ALA A 1 247 ? -25.858 4.381 -49.340 1.00 55.84 247 ALA A C 1
ATOM 1920 O O . ALA A 1 247 ? -24.697 4.618 -48.999 1.00 55.84 247 ALA A O 1
ATOM 1921 N N . PRO A 1 248 ? -26.699 5.370 -49.696 1.00 57.16 248 PRO A N 1
ATOM 1922 C CA . PRO A 1 248 ? -26.267 6.752 -49.869 1.00 57.16 248 PRO A CA 1
ATOM 1923 C C . PRO A 1 248 ? -26.009 7.462 -48.534 1.00 57.16 248 PRO A C 1
ATOM 1925 O O . PRO A 1 248 ? -26.822 7.416 -47.612 1.00 57.16 248 PRO A O 1
ATOM 1928 N N . GLN A 1 249 ? -24.888 8.183 -48.479 1.00 45.22 249 GLN A N 1
ATOM 1929 C CA . GLN A 1 249 ? -24.545 9.123 -47.416 1.00 45.22 249 GLN A CA 1
ATOM 1930 C C . GLN A 1 249 ? -25.517 10.311 -47.427 1.00 45.22 249 GLN A C 1
ATOM 1932 O O . GLN A 1 249 ? -25.584 11.069 -48.396 1.00 45.22 249 GLN A O 1
ATOM 1937 N N . THR A 1 250 ? -26.258 10.508 -46.339 1.00 52.31 250 THR A N 1
ATOM 1938 C CA . THR A 1 250 ? -27.018 11.740 -46.113 1.00 52.31 250 THR A CA 1
ATOM 1939 C C . THR A 1 250 ? -26.120 12.786 -45.463 1.00 52.31 250 THR A C 1
ATOM 1941 O O . THR A 1 250 ? -25.702 12.635 -44.316 1.00 52.31 250 THR A O 1
ATOM 1944 N N . SER A 1 251 ? -25.856 13.867 -46.197 1.00 48.06 251 SER A N 1
ATOM 1945 C CA . SER A 1 251 ? -25.191 15.076 -45.715 1.00 48.06 251 SER A CA 1
ATOM 1946 C C . SER A 1 251 ? -26.063 15.793 -44.672 1.00 48.06 251 SER A C 1
ATOM 1948 O O . SER A 1 251 ? -27.124 16.331 -45.005 1.00 48.06 251 SER A O 1
ATOM 1950 N N . GLY A 1 252 ? -25.617 15.827 -43.417 1.00 49.09 252 GLY A N 1
ATOM 1951 C CA . GLY A 1 252 ? -26.200 16.642 -42.352 1.00 49.09 252 GLY A CA 1
ATOM 1952 C C . GLY A 1 252 ? -25.572 18.034 -42.316 1.00 49.09 252 GLY A C 1
ATOM 1953 O O . GLY A 1 252 ? -24.400 18.187 -41.996 1.00 49.09 252 GLY A O 1
ATOM 1954 N N . LYS A 1 253 ? -26.373 19.039 -42.673 1.00 53.41 253 LYS A N 1
ATOM 1955 C CA . LYS A 1 253 ? -26.064 20.474 -42.707 1.00 53.41 253 LYS A CA 1
ATOM 1956 C C . LYS A 1 253 ? -25.494 21.018 -41.393 1.00 53.41 253 LYS A C 1
ATOM 1958 O O . LYS A 1 253 ? -26.092 20.860 -40.334 1.00 53.41 253 LYS A O 1
ATOM 1963 N N . ALA A 1 254 ? -24.452 21.831 -41.540 1.00 49.75 254 ALA A N 1
ATOM 1964 C CA . ALA A 1 254 ? -24.062 22.866 -40.597 1.00 49.75 254 ALA A CA 1
ATOM 1965 C C . ALA A 1 254 ? -25.179 23.912 -40.404 1.00 49.75 254 ALA A C 1
ATOM 1967 O O . ALA A 1 254 ? -25.813 24.356 -41.368 1.00 49.75 254 ALA A O 1
ATOM 1968 N N . LYS A 1 255 ? -25.365 24.366 -39.162 1.00 56.16 255 LYS A N 1
ATOM 1969 C CA . LYS A 1 255 ? -25.998 25.651 -38.853 1.00 56.16 255 LYS A CA 1
ATOM 1970 C C . LYS A 1 255 ? -25.322 26.243 -37.620 1.00 56.16 255 LYS A C 1
ATOM 1972 O O . LYS A 1 255 ? -25.439 25.705 -36.527 1.00 56.16 255 LYS A O 1
ATOM 1977 N N . GLY A 1 256 ? -24.593 27.332 -37.837 1.00 51.75 256 GLY A N 1
ATOM 1978 C CA . GLY A 1 256 ? -24.090 28.189 -36.773 1.00 51.75 256 GLY A CA 1
ATOM 1979 C C . GLY A 1 256 ? -25.128 29.216 -36.314 1.00 51.75 256 GLY A C 1
ATOM 1980 O O . GLY A 1 256 ? -26.041 29.563 -37.063 1.00 51.75 256 GLY A O 1
ATOM 1981 N N . ALA A 1 257 ? -24.933 29.700 -35.090 1.00 50.69 257 ALA A N 1
ATOM 1982 C CA . ALA A 1 257 ? -25.275 31.019 -34.536 1.00 50.69 257 ALA A CA 1
ATOM 1983 C C . ALA A 1 257 ? -24.616 31.032 -33.138 1.00 50.69 257 ALA A C 1
ATOM 1985 O O . ALA A 1 257 ? -24.863 30.117 -32.364 1.00 50.69 257 ALA A O 1
ATOM 1986 N N . ARG A 1 258 ? -23.561 31.801 -32.843 1.00 49.59 258 ARG A N 1
ATOM 1987 C CA . ARG A 1 258 ? -23.388 33.265 -32.767 1.00 49.59 258 ARG A CA 1
ATOM 1988 C C . ARG A 1 258 ? -24.189 33.912 -31.617 1.00 49.59 258 ARG A C 1
ATOM 1990 O O . ARG A 1 258 ? -25.377 34.129 -31.787 1.00 49.59 258 ARG A O 1
ATOM 1997 N N . VAL A 1 259 ? -23.435 34.269 -30.563 1.00 51.78 259 VAL A N 1
ATOM 1998 C CA . VAL A 1 259 ? -23.474 35.493 -29.718 1.00 51.78 259 VAL A CA 1
ATOM 1999 C C . VAL A 1 259 ? -24.789 35.796 -28.988 1.00 51.78 259 VAL A C 1
ATOM 2001 O O . VAL A 1 259 ? -25.771 36.138 -29.632 1.00 51.78 259 VAL A O 1
ATOM 2004 N N . GLU A 1 260 ? -24.783 35.737 -27.653 1.00 52.88 260 GLU A N 1
ATOM 2005 C CA . GLU A 1 260 ? -24.434 36.832 -26.716 1.00 52.88 260 GLU A CA 1
ATOM 2006 C C . GLU A 1 260 ? -23.900 36.245 -25.403 1.00 52.88 260 GLU A C 1
ATOM 2008 O O . GLU A 1 260 ? -24.316 35.114 -25.059 1.00 52.88 260 GLU A O 1
#

Sequence (260 aa):
MKRIIVAMLIIGIALISFGCCGVVDKAKDMAKEVEETAGAIGRFAEDVEKLKGEDGNFELNQRRIDKFIREFPIFQAVIEAKGDEIDKSKDDFSKGMKSLSSLSNIDKDLRAAGIDNPAEFYLTMIEVSAGMFYLAFETQMAEAKKGMSEQVEIMKKQLDDPNIPEEQKEMLREAIEGLSGDDIDDAELPDDLDKKEIELIRKNFDRLAEVLGMEVTLTEEVEEGETTEPESAEIEEAPADPAKKPAPQTSGKAKGARVE

Secondary structure (DSSP, 8-state):
-HHHHHHHHHHHHHHHSS-TTSHHHHHHHHHHHHHHHHHHHHHHHHHHHHHS-TTS-----HHHHHHHHHHHHHHHHHHHHHHHHHHTTTT-HHHHHHHHHHHHTHHHHHHHTT-S-HHHHHHHHHHHHHHHHHHHHHHHHHHHHHHHHHHHHHHHHHHT-TTS-HHHHHHHHHHHHHHS-S-S---PPPTT--HHHHHHHHHTHHHHHHHHT----------S-------------PPP----PPPPP-----------

Radius of gyration: 30.97 Å; chains: 1; bounding box: 61×60×79 Å

pLDDT: mean 73.75, std 17.67, range [38.22, 97.88]

Foldseek 3Di:
DVVVVVVVVVLVVQVVPDDDDPVVVVSVVVVVLVVLLVVLVVVLVVLLQVQADPVRAHDDDPVLVVVLLVLLVLLVVLVVVLVVVLVVQPPDPVSVVVNVSSVSCSSVSSCVSPVVRVNSNVSNVVLLVLLLVLVVVQVVLVVVLVVLVVVLVVLVVVLVDPPDDVVVNVVSVVVSVVSVDPPSDHRDRDPRDDPVSSVSSVVCVVSSCVSVVHPDPPPDPDPPDDPDDPDDPDDPDDDDDPDDDDDDDDDDDDDDDDDD